Protein AF-0000000073735423 (afdb_homodimer)

Secondary structure (DSSP, 8-state):
---------EEEEEGGGGB-TTT-SBPSSEEE-TTS-EEEHHHHHHHHHHTGGGT-EE-TTT--EESSPPPPEE-HHHHHHHHHHHHHHTT-S-THHHHHHHTT-/---------EEEEEGGGGB-TTT-SBPSSEEE-TTS-EEEHHHHHHHHHHTGGGT-EE-TTT--EESSPPPPEE-HHHHHHHHHHHHHHTT-S-THHHHTTSTT-

Solvent-accessible surface area (backbone atoms only — not comparable to full-atom values): 12401 Å² total; per-residue (Å²): 129,82,73,72,74,75,68,80,54,59,36,67,41,56,54,72,78,50,34,13,83,82,81,64,41,72,49,48,69,31,22,28,48,85,86,13,52,60,31,22,45,66,57,54,51,51,56,37,60,76,34,45,91,72,61,51,33,56,43,91,83,81,58,55,73,33,79,67,80,74,80,74,29,50,32,51,61,60,42,52,51,50,54,49,41,56,58,40,64,67,54,60,63,55,64,60,68,63,56,61,65,64,65,74,112,127,82,73,71,74,75,67,80,54,61,38,69,40,56,53,70,78,51,34,14,82,83,81,63,41,73,50,49,70,30,22,28,48,86,87,14,53,62,31,22,44,65,57,53,51,52,56,36,61,75,35,44,92,72,62,51,33,57,43,92,82,82,59,54,74,33,79,67,81,73,80,71,30,49,32,50,61,61,42,53,50,50,53,49,42,56,58,42,65,67,54,64,64,56,66,61,69,62,57,61,66,64,64,75,110

Radius of gyration: 21.5 Å; Cα contacts (8 Å, |Δi|>4): 280; chains: 2; bounding box: 47×70×53 Å

Organism: Sparus aurata (NCBI:txid8175)

Foldseek 3Di:
DPPPPPPPPDDDDDQQVQAFPQPSHHADQWWADPVGDIHHPVRQVVVCVVVVVVCWRADPPPGDTDPHDDDIDGPVVSVVVSVVVVVVVVVPPPPVVVVVVPPPD/DPPPPPPPPDDDDDQQVQAFPQPSHHADQWWADPVGDIHHPVRQVVVCVVVVVVCWRADPPPGDTDPRDDDIDGPVVSVVVSVVVVVVVVVPPPPVVVVVVPPPD

pLDDT: mean 81.19, std 22.37, range [31.91, 98.88]

InterPro domains:
  IPR001841 Zinc finger, RING-type [PS50089] (20-63)
  IPR001841 Zinc finger, RING-type [SM00184] (20-62)
  IPR013083 Zinc finger, RING/FYVE/PHD-type [G3DSA:3.30.40.10] (2-89)
  IPR017907 Zinc finger, RING-type, conserved site [PS00518] (35-44)
  IPR051051 E3 ubiquitin-protein ligase TRIM/RNF [PTHR25465] (15-95)

Structure (mmCIF, N/CA/C/O backbone):
data_AF-0000000073735423-model_v1
#
loop_
_entity.id
_entity.type
_entity.pdbx_description
1 polymer 'RING-type domain-containing protein'
#
loop_
_atom_site.group_PDB
_atom_site.id
_atom_site.type_symbol
_atom_site.label_atom_id
_atom_site.label_alt_id
_atom_site.label_comp_id
_atom_site.label_asym_id
_atom_site.label_entity_id
_atom_site.label_seq_id
_atom_site.pdbx_PDB_ins_code
_atom_site.Cartn_x
_atom_site.Cartn_y
_atom_site.Cartn_z
_atom_site.occupancy
_atom_site.B_iso_or_equiv
_atom_site.auth_seq_id
_atom_site.auth_comp_id
_atom_site.auth_asym_id
_atom_site.auth_atom_id
_atom_site.pdbx_PDB_model_num
ATOM 1 N N . MET A 1 1 ? 26.422 31.078 -1.917 1 32.06 1 MET A N 1
ATOM 2 C CA . MET A 1 1 ? 26.094 29.672 -1.672 1 32.06 1 MET A CA 1
ATOM 3 C C . MET A 1 1 ? 24.594 29.469 -1.559 1 32.06 1 MET A C 1
ATOM 5 O O . MET A 1 1 ? 23.938 30.062 -0.692 1 32.06 1 MET A O 1
ATOM 9 N N . ASP A 1 2 ? 23.844 29.5 -2.66 1 36.78 2 ASP A N 1
ATOM 10 C CA . ASP A 1 2 ? 22.391 29.438 -2.773 1 36.78 2 ASP A CA 1
ATOM 11 C C . ASP A 1 2 ? 21.797 28.359 -1.858 1 36.78 2 ASP A C 1
ATOM 13 O O . ASP A 1 2 ? 22.344 27.266 -1.77 1 36.78 2 ASP A O 1
ATOM 17 N N . GLY A 1 3 ? 21.516 28.672 -0.635 1 34.81 3 GLY A N 1
ATOM 18 C CA . GLY A 1 3 ? 20.781 27.781 0.244 1 34.81 3 GLY A CA 1
ATOM 19 C C . GLY A 1 3 ? 19.766 26.922 -0.487 1 34.81 3 GLY A C 1
ATOM 20 O O . GLY A 1 3 ? 18.844 27.453 -1.108 1 34.81 3 GLY A O 1
ATOM 21 N N . GLY A 1 4 ? 20.125 25.875 -1.174 1 38.16 4 GLY A N 1
ATOM 22 C CA . GLY A 1 4 ? 19.188 24.906 -1.735 1 38.16 4 GLY A CA 1
ATOM 23 C C . GLY A 1 4 ? 17.875 24.844 -0.977 1 38.16 4 GLY A C 1
ATOM 24 O O . GLY A 1 4 ? 17.859 24.891 0.255 1 38.16 4 GLY A O 1
ATOM 25 N N . GLU A 1 5 ? 16.906 25.594 -1.325 1 39.53 5 GLU A N 1
ATOM 26 C CA . GLU A 1 5 ? 15.523 25.469 -0.872 1 39.53 5 GLU A CA 1
ATOM 27 C C . GLU A 1 5 ? 15.211 24.047 -0.433 1 39.53 5 GLU A C 1
ATOM 29 O O . GLU A 1 5 ? 15.281 23.109 -1.238 1 39.53 5 GLU A O 1
ATOM 34 N N . MET A 1 6 ? 15.758 23.578 0.66 1 40.75 6 MET A N 1
ATOM 35 C CA . MET A 1 6 ? 15.383 22.312 1.276 1 40.75 6 MET A CA 1
ATOM 36 C C . MET A 1 6 ? 13.906 22.016 1.06 1 40.75 6 MET A C 1
ATOM 38 O O . MET A 1 6 ? 13.047 22.719 1.579 1 40.75 6 MET A O 1
ATOM 42 N N . GLU A 1 7 ? 13.422 21.703 -0.184 1 50.06 7 GLU A N 1
ATOM 43 C CA . GLU A 1 7 ? 12.102 21.219 -0.574 1 50.06 7 GLU A CA 1
ATOM 44 C C . GLU A 1 7 ? 11.375 20.578 0.611 1 50.06 7 GLU A C 1
ATOM 46 O O . GLU A 1 7 ? 11.992 19.875 1.415 1 50.06 7 GLU A O 1
ATOM 51 N N . GLN A 1 8 ? 10.359 21.172 1.011 1 53.62 8 GLN A N 1
ATOM 52 C CA . GLN A 1 8 ? 9.508 20.812 2.143 1 53.62 8 GLN A CA 1
ATOM 53 C C . GLN A 1 8 ? 9.273 19.312 2.203 1 53.62 8 GLN A C 1
ATOM 55 O O . GLN A 1 8 ? 8.758 18.719 1.251 1 53.62 8 GLN A O 1
ATOM 60 N N . LYS A 1 9 ? 10.125 18.516 2.971 1 67.62 9 LYS A N 1
ATOM 61 C CA . LYS A 1 9 ? 10.305 17.094 3.258 1 67.62 9 LYS A CA 1
ATOM 62 C C . LYS A 1 9 ? 9.016 16.469 3.791 1 67.62 9 LYS A C 1
ATOM 64 O O . LYS A 1 9 ? 8.758 15.289 3.568 1 67.62 9 LYS A O 1
ATOM 69 N N . ALA A 1 10 ? 8.148 17.312 4.309 1 64.94 10 ALA A N 1
ATOM 70 C CA . ALA A 1 10 ? 6.996 16.672 4.934 1 64.94 10 ALA A CA 1
ATOM 71 C C . ALA A 1 10 ? 5.727 16.906 4.125 1 64.94 10 ALA A C 1
ATOM 73 O O . ALA A 1 10 ? 5.566 17.969 3.5 1 64.94 10 ALA A O 1
ATOM 74 N N . VAL A 1 11 ? 4.961 15.945 3.846 1 72.12 11 VAL A N 1
ATOM 75 C CA . VAL A 1 11 ? 3.682 15.984 3.145 1 72.12 11 VAL A CA 1
ATOM 76 C C . VAL A 1 11 ? 2.535 15.922 4.152 1 72.12 11 VAL A C 1
ATOM 78 O O . VAL A 1 11 ? 2.656 15.281 5.199 1 72.12 11 VAL A O 1
ATOM 81 N N . GLN A 1 12 ? 1.502 16.766 3.826 1 76.81 12 GLN A N 1
ATOM 82 C CA . GLN A 1 12 ? 0.292 16.734 4.641 1 76.81 12 GLN A CA 1
ATOM 83 C C . GLN A 1 12 ? -0.792 15.883 3.99 1 76.81 12 GLN A C 1
ATOM 85 O O . GLN A 1 12 ? -1.263 16.203 2.895 1 76.81 12 GLN A O 1
ATOM 90 N N . LEU A 1 13 ? -1.114 14.852 4.562 1 83 13 LEU A N 1
ATOM 91 C CA . LEU A 1 13 ? -2.176 13.969 4.102 1 83 13 LEU A CA 1
ATOM 92 C C . LEU A 1 13 ? -3.266 13.828 5.156 1 83 13 LEU A C 1
ATOM 94 O O . LEU A 1 13 ? -3.031 14.094 6.336 1 83 13 LEU A O 1
ATOM 98 N N . ASP A 1 14 ? -4.41 13.484 4.668 1 85.31 14 ASP A N 1
ATOM 99 C CA . ASP A 1 14 ? -5.523 13.234 5.578 1 85.31 14 ASP A CA 1
ATOM 100 C C . ASP A 1 14 ? -5.367 11.891 6.281 1 85.31 14 ASP A C 1
ATOM 102 O O . ASP A 1 14 ? -5.188 10.859 5.629 1 85.31 14 ASP A O 1
ATOM 106 N N . ARG A 1 15 ? -5.547 11.82 7.473 1 87.44 15 ARG A N 1
ATOM 107 C CA . ARG A 1 15 ? -5.438 10.609 8.273 1 87.44 15 ARG A CA 1
ATOM 108 C C . ARG A 1 15 ? -6.43 9.555 7.809 1 87.44 15 ARG A C 1
ATOM 110 O O . ARG A 1 15 ? -6.133 8.352 7.844 1 87.44 15 ARG A O 1
ATOM 117 N N . GLU A 1 16 ? -7.57 9.977 7.379 1 91.56 16 GLU A N 1
ATOM 118 C CA . GLU A 1 16 ? -8.648 9.078 6.988 1 91.56 16 GLU A CA 1
ATOM 119 C C . GLU A 1 16 ? -8.258 8.258 5.762 1 91.56 16 GLU A C 1
ATOM 121 O O . GLU A 1 16 ? -8.844 7.203 5.5 1 91.56 16 GLU A O 1
ATOM 126 N N . THR A 1 17 ? -7.348 8.727 5.031 1 92.94 17 THR A N 1
ATOM 127 C CA . THR A 1 17 ? -6.93 8.016 3.828 1 92.94 17 THR A CA 1
ATOM 128 C C . THR A 1 17 ? -6.184 6.738 4.188 1 92.94 17 THR A C 1
ATOM 130 O O . THR A 1 17 ? -6.039 5.84 3.355 1 92.94 17 THR A O 1
ATOM 133 N N . PHE A 1 18 ? -5.785 6.613 5.5 1 95.06 18 PHE A N 1
ATOM 134 C CA . PHE A 1 18 ? -5.059 5.449 5.996 1 95.06 18 PHE A CA 1
ATOM 135 C C . PHE A 1 18 ? -5.988 4.52 6.766 1 95.06 18 PHE A C 1
ATOM 137 O O . PHE A 1 18 ? -5.531 3.584 7.426 1 95.06 18 PHE A O 1
ATOM 144 N N . SER A 1 19 ? -7.266 4.77 6.641 1 97.12 19 SER A N 1
ATOM 145 C CA . SER A 1 19 ? -8.219 3.998 7.438 1 97.12 19 SER A CA 1
ATOM 146 C C . SER A 1 19 ? -8.609 2.705 6.73 1 97.12 19 SER A C 1
ATOM 148 O O . SER A 1 19 ? -8.75 2.68 5.508 1 97.12 19 SER A O 1
ATOM 150 N N . CYS A 1 20 ? -8.781 1.637 7.449 1 98.62 20 CYS A N 1
ATOM 151 C CA . CYS A 1 20 ? -9.367 0.389 6.965 1 98.62 20 CYS A CA 1
ATOM 152 C C . CYS A 1 20 ? -10.82 0.584 6.559 1 98.62 20 CYS A C 1
ATOM 154 O O . CYS A 1 20 ? -11.633 1.049 7.359 1 98.62 20 CYS A O 1
ATOM 156 N N . PRO A 1 21 ? -11.195 0.144 5.379 1 98.56 21 PRO A N 1
ATOM 157 C CA . PRO A 1 21 ? -12.578 0.324 4.926 1 98.56 21 PRO A CA 1
ATOM 158 C C . PRO A 1 21 ? -13.57 -0.53 5.711 1 98.56 21 PRO A C 1
ATOM 160 O O . PRO A 1 21 ? -14.781 -0.307 5.629 1 98.56 21 PRO A O 1
ATOM 163 N N . ILE A 1 22 ? -13.125 -1.472 6.391 1 98.38 22 ILE A N 1
ATOM 164 C CA . ILE A 1 22 ? -14.016 -2.361 7.121 1 98.38 22 ILE A CA 1
ATOM 165 C C . ILE A 1 22 ? -14.266 -1.81 8.523 1 98.38 22 ILE A C 1
ATOM 167 O O . ILE A 1 22 ? -15.414 -1.62 8.93 1 98.38 22 ILE A O 1
ATOM 171 N N . CYS A 1 23 ? -13.281 -1.476 9.297 1 98.56 23 CYS A N 1
ATOM 172 C CA . CYS A 1 23 ? -13.445 -1.074 10.688 1 98.56 23 CYS A CA 1
ATOM 173 C C . CYS A 1 23 ? -13.367 0.441 10.828 1 98.56 23 CYS A C 1
ATOM 175 O O . CYS A 1 23 ? -13.711 0.989 11.875 1 98.56 23 CYS A O 1
ATOM 177 N N . LEU A 1 24 ? -12.812 1.136 9.922 1 97.44 24 LEU A N 1
ATOM 178 C CA . LEU A 1 24 ? -12.711 2.588 9.812 1 97.44 24 LEU A CA 1
ATOM 179 C C . LEU A 1 24 ? -11.648 3.131 10.766 1 97.44 24 LEU A C 1
ATOM 181 O O . LEU A 1 24 ? -11.516 4.348 10.93 1 97.44 24 LEU A O 1
ATOM 185 N N . ASP A 1 25 ? -10.844 2.316 11.352 1 97.06 25 ASP A N 1
ATOM 186 C CA . ASP A 1 25 ? -9.672 2.717 12.125 1 97.06 25 ASP A CA 1
ATOM 187 C C . ASP A 1 25 ? -8.422 2.768 11.258 1 97.06 25 ASP A C 1
ATOM 189 O O . ASP A 1 25 ? -8.453 2.361 10.094 1 97.06 25 ASP A O 1
ATOM 193 N N . LEU A 1 26 ? -7.332 3.314 11.906 1 96.19 26 LEU A N 1
ATOM 194 C CA . LEU A 1 26 ? -6.043 3.254 11.234 1 96.19 26 LEU A CA 1
ATOM 195 C C . LEU A 1 26 ? -5.656 1.811 10.93 1 96.19 26 LEU A C 1
ATOM 197 O O . LEU A 1 26 ? -5.805 0.93 11.773 1 96.19 26 LEU A O 1
ATOM 201 N N . LEU A 1 27 ? -5.156 1.635 9.742 1 98.38 27 LEU A N 1
ATOM 202 C CA . LEU A 1 27 ? -4.797 0.291 9.297 1 98.38 27 LEU A CA 1
ATOM 203 C C . LEU A 1 27 ? -3.906 -0.398 10.328 1 98.38 27 LEU A C 1
ATOM 205 O O . LEU A 1 27 ? -2.982 0.216 10.859 1 98.38 27 LEU A O 1
ATOM 209 N N . LYS A 1 28 ? -4.23 -1.652 10.602 1 98.56 28 LYS A N 1
ATOM 210 C CA . LYS A 1 28 ? -3.406 -2.523 11.438 1 98.56 28 LYS A CA 1
ATOM 211 C C . LYS A 1 28 ? -2.973 -3.768 10.664 1 98.56 28 LYS A C 1
ATOM 213 O O . LYS A 1 28 ? -3.812 -4.535 10.188 1 98.56 28 LYS A O 1
ATOM 218 N N . ASP A 1 29 ? -1.649 -3.936 10.555 1 98.62 29 ASP A N 1
ATOM 219 C CA . ASP A 1 29 ? -1.106 -5.031 9.758 1 98.62 29 ASP A CA 1
ATOM 220 C C . ASP A 1 29 ? -1.733 -5.062 8.367 1 98.62 29 ASP A C 1
ATOM 222 O O . ASP A 1 29 ? -2.365 -6.051 7.988 1 98.62 29 ASP A O 1
ATOM 226 N N . PRO A 1 30 ? -1.49 -4.02 7.594 1 98.81 30 PRO A N 1
ATOM 227 C CA . PRO A 1 30 ? -2.211 -3.885 6.328 1 98.81 30 PRO A CA 1
ATOM 228 C C . PRO A 1 30 ? -1.869 -4.992 5.332 1 98.81 30 PRO A C 1
ATOM 230 O O . PRO A 1 30 ? -0.698 -5.344 5.176 1 98.81 30 PRO A O 1
ATOM 233 N N . VAL A 1 31 ? -2.906 -5.578 4.668 1 98.81 31 VAL A N 1
ATOM 234 C CA . VAL A 1 31 ? -2.789 -6.582 3.615 1 98.81 31 VAL A CA 1
ATOM 235 C C . VAL A 1 31 ? -3.645 -6.176 2.418 1 98.81 31 VAL A C 1
ATOM 237 O O . VAL A 1 31 ? -4.523 -5.316 2.537 1 98.81 31 VAL A O 1
ATOM 240 N N . ALA A 1 32 ? -3.277 -6.781 1.292 1 98.12 32 ALA A N 1
ATOM 241 C CA . ALA A 1 32 ? -4.027 -6.473 0.076 1 98.12 32 ALA A CA 1
ATOM 242 C C . ALA A 1 32 ? -4.66 -7.73 -0.512 1 98.12 32 ALA A C 1
ATOM 244 O O . ALA A 1 32 ? -4.078 -8.812 -0.447 1 98.12 32 ALA A O 1
ATOM 245 N N . THR A 1 33 ? -5.859 -7.566 -1.021 1 97.19 33 THR A N 1
ATOM 246 C CA . THR A 1 33 ? -6.504 -8.594 -1.829 1 97.19 33 THR A CA 1
ATOM 247 C C . THR A 1 33 ? -6.004 -8.539 -3.27 1 97.19 33 THR A C 1
ATOM 249 O O . THR A 1 33 ? -5.355 -7.574 -3.672 1 97.19 33 THR A O 1
ATOM 252 N N . PRO A 1 34 ? -6.312 -9.562 -4.094 1 95.69 34 PRO A N 1
ATOM 253 C CA . PRO A 1 34 ? -5.777 -9.609 -5.457 1 95.69 34 PRO A CA 1
ATOM 254 C C . PRO A 1 34 ? -6.309 -8.477 -6.336 1 95.69 34 PRO A C 1
ATOM 256 O O . PRO A 1 34 ? -5.738 -8.195 -7.395 1 95.69 34 PRO A O 1
ATOM 259 N N . CYS A 1 35 ? -7.371 -7.871 -5.93 1 97.06 35 CYS A N 1
ATOM 260 C CA . CYS A 1 35 ? -7.895 -6.754 -6.707 1 97.06 35 CYS A CA 1
ATOM 261 C C . CYS A 1 35 ? -7.133 -5.473 -6.395 1 97.06 35 CYS A C 1
ATOM 263 O O . CYS A 1 35 ? -7.355 -4.441 -7.035 1 97.06 35 CYS A O 1
ATOM 265 N N . GLY A 1 36 ? -6.281 -5.5 -5.367 1 97.69 36 GLY A N 1
ATOM 266 C CA . GLY A 1 36 ? -5.434 -4.348 -5.098 1 97.69 36 GLY A CA 1
ATOM 267 C C . GLY A 1 36 ? -5.895 -3.533 -3.904 1 97.69 36 GLY A C 1
ATOM 268 O O . GLY A 1 36 ? -5.195 -2.615 -3.467 1 97.69 36 GLY A O 1
ATOM 269 N N . HIS A 1 37 ? -7.027 -3.84 -3.291 1 98.38 37 HIS A N 1
ATOM 270 C CA . HIS A 1 37 ? -7.523 -3.096 -2.141 1 98.38 37 HIS A CA 1
ATOM 271 C C . HIS A 1 37 ? -6.902 -3.602 -0.844 1 98.38 37 HIS A C 1
ATOM 273 O O . HIS A 1 37 ? -6.617 -4.793 -0.712 1 98.38 37 HIS A O 1
ATOM 279 N N . SER A 1 38 ? -6.684 -2.678 0.137 1 98.62 38 SER A N 1
ATOM 280 C CA . SER A 1 38 ? -6.004 -3.018 1.382 1 98.62 38 SER A CA 1
ATOM 281 C C . SER A 1 38 ? -6.945 -2.9 2.576 1 98.62 38 SER A C 1
ATOM 283 O O . SER A 1 38 ? -7.84 -2.053 2.588 1 98.62 38 SER A O 1
ATOM 285 N N . TYR A 1 39 ? -6.719 -3.734 3.547 1 98.81 39 TYR A N 1
ATOM 286 C CA . TYR A 1 39 ? -7.465 -3.836 4.797 1 98.81 39 TYR A CA 1
ATOM 287 C C . TYR A 1 39 ? -6.551 -4.238 5.949 1 98.81 39 TYR A C 1
ATOM 289 O O . TYR A 1 39 ? -5.414 -4.664 5.727 1 98.81 39 TYR A O 1
ATOM 297 N N . CYS A 1 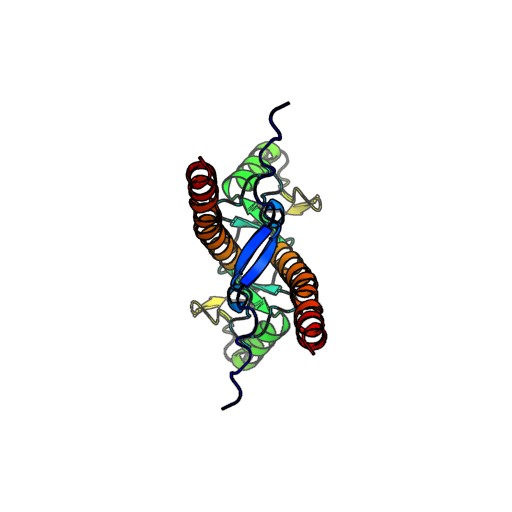40 ? -7.102 -4.051 7.195 1 98.88 40 CYS A N 1
ATOM 298 C CA . CYS A 1 40 ? -6.465 -4.797 8.273 1 98.88 40 CYS A CA 1
ATOM 299 C C . CYS A 1 40 ? -6.48 -6.293 7.988 1 98.88 40 CYS A C 1
ATOM 301 O O . CYS A 1 40 ? -7.48 -6.828 7.504 1 98.88 40 CYS A O 1
ATOM 303 N N . LYS A 1 41 ? -5.449 -6.914 8.406 1 98.88 41 LYS A N 1
ATOM 304 C CA . LYS A 1 41 ? -5.371 -8.359 8.211 1 98.88 41 LYS A CA 1
ATOM 305 C C . LYS A 1 41 ? -6.551 -9.07 8.875 1 98.88 41 LYS A C 1
ATOM 307 O O . LYS A 1 41 ? -7.238 -9.867 8.234 1 98.88 41 LYS A O 1
ATOM 312 N N . ASN A 1 42 ? -6.82 -8.75 10.047 1 98.69 42 ASN A N 1
ATOM 313 C CA . ASN A 1 42 ? -7.863 -9.461 10.773 1 98.69 42 ASN A CA 1
ATOM 314 C C . ASN A 1 42 ? -9.258 -9.078 10.273 1 98.69 42 ASN A C 1
ATOM 316 O O . ASN A 1 42 ? -10.164 -9.914 10.273 1 98.69 42 ASN A O 1
ATOM 320 N N . CYS A 1 43 ? -9.453 -7.859 9.875 1 98.62 43 CYS A N 1
ATOM 321 C CA . CYS A 1 43 ? -10.75 -7.43 9.367 1 98.62 43 CYS A CA 1
ATOM 322 C C . CYS A 1 43 ? -11.141 -8.219 8.117 1 98.62 43 CYS A C 1
ATOM 324 O O . CYS A 1 43 ? -12.266 -8.711 8.023 1 98.62 43 CYS A O 1
ATOM 326 N N . ILE A 1 44 ? -10.219 -8.391 7.172 1 98.44 44 ILE A N 1
ATOM 327 C CA . ILE A 1 44 ? -10.555 -9.078 5.926 1 98.44 44 ILE A CA 1
ATOM 328 C C . ILE A 1 44 ? -10.695 -10.57 6.18 1 98.44 44 ILE A C 1
ATOM 330 O O . ILE A 1 44 ? -11.562 -11.227 5.598 1 98.44 44 ILE A O 1
ATOM 334 N N . LYS A 1 45 ? -9.891 -11.086 7.016 1 97.94 45 LYS A N 1
ATOM 335 C CA . LYS A 1 45 ? -10.039 -12.492 7.379 1 97.94 45 LYS A CA 1
ATOM 336 C C . LYS A 1 45 ? -11.406 -12.758 7.996 1 97.94 45 LYS A C 1
ATOM 338 O O . LYS A 1 45 ? -12.102 -13.703 7.598 1 97.94 45 LYS A O 1
ATOM 343 N N . ASP A 1 46 ? -11.805 -11.953 8.945 1 97 46 ASP A N 1
ATOM 344 C CA . ASP A 1 46 ? -13.094 -12.094 9.602 1 97 46 ASP A CA 1
ATOM 345 C C . ASP A 1 46 ? -14.242 -11.945 8.609 1 97 46 ASP A C 1
ATOM 347 O O . ASP A 1 46 ? -15.219 -12.695 8.656 1 97 46 ASP A O 1
ATOM 351 N N . HIS A 1 47 ? -14.078 -10.938 7.762 1 96.5 47 HIS A N 1
ATOM 352 C CA . HIS A 1 47 ? -15.094 -10.703 6.742 1 96.5 47 HIS A CA 1
ATOM 353 C C . HIS A 1 47 ? -15.305 -11.945 5.879 1 96.5 47 HIS A C 1
ATOM 355 O O . HIS A 1 47 ? -16.438 -12.367 5.656 1 96.5 47 HIS A O 1
ATOM 361 N N . TRP A 1 48 ? -14.258 -12.578 5.465 1 96.62 48 TRP A N 1
ATOM 362 C CA . TRP A 1 48 ? -14.32 -13.758 4.609 1 96.62 48 TRP A CA 1
ATOM 363 C C . TRP A 1 48 ? -14.789 -14.977 5.398 1 96.62 48 TRP A C 1
ATOM 365 O O . TRP A 1 48 ? -15.461 -15.852 4.855 1 96.62 48 TRP A O 1
ATOM 375 N N . ASP A 1 49 ? -14.438 -15.078 6.621 1 95.12 49 ASP A N 1
ATOM 376 C CA . ASP A 1 49 ? -14.844 -16.203 7.461 1 95.12 49 ASP A CA 1
ATOM 377 C C . ASP A 1 49 ? -16.359 -16.219 7.664 1 95.12 49 ASP A C 1
ATOM 379 O O . ASP A 1 49 ? -16.969 -17.281 7.781 1 95.12 49 ASP A O 1
ATOM 383 N N . THR A 1 50 ? -16.922 -15.047 7.684 1 90.12 50 THR A N 1
ATOM 384 C CA . THR A 1 50 ? -18.375 -14.938 7.855 1 90.12 50 THR A CA 1
ATOM 385 C C . THR A 1 50 ? -19.109 -15.422 6.605 1 90.12 50 THR A C 1
ATOM 387 O O . THR A 1 50 ? -20.25 -15.875 6.684 1 90.12 50 THR A O 1
ATOM 390 N N . GLU A 1 51 ? -18.438 -15.445 5.418 1 81.12 51 GLU A N 1
ATOM 391 C CA . GLU A 1 51 ? -19.031 -15.844 4.148 1 81.12 51 GLU A CA 1
ATOM 392 C C . GLU A 1 51 ? -18.516 -17.203 3.691 1 81.12 51 GLU A C 1
ATOM 394 O O . GLU A 1 51 ? -18.703 -17.594 2.539 1 81.12 51 GLU A O 1
ATOM 399 N N . GLU A 1 52 ? -17.891 -17.922 4.426 1 79.06 52 GLU A N 1
ATOM 400 C CA . GLU A 1 52 ? -17.141 -19.109 4.078 1 79.06 52 GLU A CA 1
ATOM 401 C C . GLU A 1 52 ? -18.062 -20.203 3.529 1 79.06 52 GLU A C 1
ATOM 403 O O . GLU A 1 52 ? -17.703 -20.938 2.605 1 79.06 52 GLU A O 1
ATOM 408 N N . GLU A 1 53 ? -19.203 -20.297 4 1 78.25 53 GLU A N 1
ATOM 409 C CA . GLU A 1 53 ? -20.125 -21.344 3.562 1 78.25 53 GLU A CA 1
ATOM 410 C C . GLU A 1 53 ? -20.438 -21.219 2.072 1 78.25 53 GLU A C 1
ATOM 412 O O . GLU A 1 53 ? -20.672 -22.219 1.398 1 78.25 53 GLU A O 1
ATOM 417 N N . LYS A 1 54 ? -20.312 -20.047 1.606 1 77.19 54 LYS A N 1
ATOM 418 C CA . LYS A 1 54 ? -20.625 -19.797 0.201 1 77.19 54 LYS A CA 1
ATOM 419 C C . LYS A 1 54 ? -19.406 -20.094 -0.684 1 77.19 54 LYS A C 1
ATOM 421 O O . LYS A 1 54 ? -19.547 -20.203 -1.903 1 77.19 54 LYS A O 1
ATOM 426 N N . GLY A 1 55 ? -18.359 -20.25 0.02 1 80.31 55 GLY A N 1
ATOM 427 C CA . GLY A 1 55 ? -17.141 -20.484 -0.732 1 80.31 55 GLY A CA 1
ATOM 428 C C . GLY A 1 55 ? -16.688 -19.266 -1.533 1 80.31 55 GLY A C 1
ATOM 429 O O . GLY A 1 55 ? -15.812 -19.375 -2.395 1 80.31 55 GLY A O 1
ATOM 430 N N . ILE A 1 56 ? -17.406 -18.266 -1.379 1 84.62 56 ILE A N 1
ATOM 431 C CA . ILE A 1 56 ? -17.094 -17.078 -2.148 1 84.62 56 ILE A CA 1
ATOM 432 C C . ILE A 1 56 ? -16.422 -16.047 -1.245 1 84.62 56 ILE A C 1
ATOM 434 O O . ILE A 1 56 ? -16.875 -15.797 -0.126 1 84.62 56 ILE A O 1
ATOM 438 N N . HIS A 1 57 ? -15.219 -15.609 -1.587 1 94.62 57 HIS A N 1
ATOM 439 C CA . HIS A 1 57 ? -14.477 -14.531 -0.954 1 94.62 57 HIS A CA 1
ATOM 440 C C . HIS A 1 57 ? -14.414 -13.305 -1.854 1 94.62 57 HIS A C 1
ATOM 442 O O . HIS A 1 57 ? -13.781 -13.336 -2.916 1 94.62 57 HIS A O 1
ATOM 448 N N . SER A 1 58 ? -15.102 -12.203 -1.381 1 95.5 58 SER A N 1
ATOM 449 C CA . SER A 1 58 ? -15.164 -11.023 -2.238 1 95.5 58 SER A CA 1
ATOM 450 C C . SER A 1 58 ? -14.523 -9.82 -1.564 1 95.5 58 SER A C 1
ATOM 452 O O . SER A 1 58 ? -14.438 -9.758 -0.336 1 95.5 58 SER A O 1
ATOM 454 N N . CYS A 1 59 ? -14.016 -9.008 -2.355 1 97.62 59 CYS A N 1
ATOM 455 C CA . CYS A 1 59 ? -13.469 -7.758 -1.836 1 97.62 59 CYS A CA 1
ATOM 456 C C . CYS A 1 59 ? -14.578 -6.855 -1.306 1 97.62 59 CYS A C 1
ATOM 458 O O . CYS A 1 59 ? -15.531 -6.555 -2.021 1 97.62 59 CYS A O 1
ATOM 460 N N . PRO A 1 60 ? -14.469 -6.266 -0.147 1 97.75 60 PRO A N 1
ATOM 461 C CA . PRO A 1 60 ? -15.492 -5.398 0.445 1 97.75 60 PRO A CA 1
ATOM 462 C C . PRO A 1 60 ? -15.688 -4.102 -0.335 1 97.75 60 PRO A C 1
ATOM 464 O O . PRO A 1 60 ? -16.766 -3.506 -0.281 1 97.75 60 PRO A O 1
ATOM 467 N N . GLN A 1 61 ? -14.727 -3.758 -1.091 1 97.88 61 GLN A N 1
ATOM 468 C CA . GLN A 1 61 ? -14.805 -2.451 -1.737 1 97.88 61 GLN A CA 1
ATOM 469 C C . GLN A 1 61 ? -15.297 -2.58 -3.178 1 97.88 61 GLN A C 1
ATOM 471 O O . GLN A 1 61 ? -16.219 -1.87 -3.59 1 97.88 61 GLN A O 1
ATOM 476 N N . CYS A 1 62 ? -14.82 -3.449 -3.982 1 97.88 62 CYS A N 1
ATOM 477 C CA . CYS A 1 62 ? -15.156 -3.5 -5.402 1 97.88 62 CYS A CA 1
ATOM 478 C C . CYS A 1 62 ? -16.016 -4.715 -5.715 1 97.88 62 CYS A C 1
ATOM 480 O O . CYS A 1 62 ? -16.516 -4.855 -6.832 1 97.88 62 CYS A O 1
ATOM 482 N N . ARG A 1 63 ? -16.094 -5.719 -4.867 1 96.38 63 ARG A N 1
ATOM 483 C CA . ARG A 1 63 ? -16.969 -6.883 -4.895 1 96.38 63 ARG A CA 1
ATOM 484 C C . ARG A 1 63 ? -16.438 -7.957 -5.828 1 96.38 63 ARG A C 1
ATOM 486 O O . ARG A 1 63 ? -17.141 -8.906 -6.172 1 96.38 63 ARG A O 1
ATOM 493 N N . LYS A 1 64 ? -15.25 -7.781 -6.285 1 96.38 64 LYS A N 1
ATOM 494 C CA . LYS A 1 64 ? -14.641 -8.867 -7.043 1 96.38 64 LYS A CA 1
ATOM 495 C C . LYS A 1 64 ? -14.539 -10.141 -6.207 1 96.38 64 LYS A C 1
ATOM 497 O O . LYS A 1 64 ? -14.148 -10.094 -5.039 1 96.38 64 LYS A O 1
ATOM 502 N N . SER A 1 65 ? -14.883 -11.289 -6.82 1 94.69 65 SER A N 1
ATOM 503 C CA . SER A 1 65 ? -14.836 -12.578 -6.133 1 94.69 65 SER A CA 1
ATOM 504 C C . SER A 1 65 ? -13.523 -13.297 -6.41 1 94.69 65 SER A C 1
ATOM 506 O O . SER A 1 65 ? -12.953 -13.172 -7.496 1 94.69 65 SER A O 1
ATOM 508 N N . PHE A 1 66 ? -13.117 -14.023 -5.344 1 94.38 66 PHE A N 1
ATOM 509 C CA . PHE A 1 66 ? -11.898 -14.812 -5.438 1 94.38 66 PHE A CA 1
ATOM 510 C C . PHE A 1 66 ? -12.172 -16.266 -5.09 1 94.38 66 PHE A C 1
ATOM 512 O O . PHE A 1 66 ? -12.695 -16.578 -4.016 1 94.38 66 PHE A O 1
ATOM 519 N N . THR A 1 67 ? -11.906 -17.141 -6.051 1 91.88 67 THR A N 1
ATOM 520 C CA . THR A 1 67 ? -11.992 -18.578 -5.836 1 91.88 67 THR A CA 1
ATOM 521 C C . THR A 1 67 ? -10.742 -19.281 -6.359 1 91.88 67 THR A C 1
ATOM 523 O O . THR A 1 67 ? -10.352 -19.094 -7.512 1 91.88 67 THR A O 1
ATOM 526 N N . PRO A 1 68 ? -9.977 -20.047 -5.582 1 92.56 68 PRO A N 1
ATOM 527 C CA . PRO A 1 68 ? -10.172 -20.281 -4.148 1 92.56 68 PRO A CA 1
ATOM 528 C C . PRO A 1 68 ? -9.812 -19.062 -3.297 1 92.56 68 PRO A C 1
ATOM 530 O O . PRO A 1 68 ? -9.469 -18 -3.836 1 92.56 68 PRO A O 1
ATOM 533 N N . ARG A 1 69 ? -9.953 -19.156 -1.983 1 94.62 69 ARG A N 1
ATOM 534 C CA . ARG A 1 69 ? -9.539 -18.109 -1.069 1 94.62 69 ARG A CA 1
ATOM 535 C C . ARG A 1 69 ? -8.094 -17.688 -1.326 1 94.62 69 ARG A C 1
ATOM 537 O O . ARG A 1 69 ? -7.184 -18.531 -1.247 1 94.62 69 ARG A O 1
ATOM 544 N N . PRO A 1 70 ? -7.957 -16.438 -1.572 1 94.38 70 PRO A N 1
ATOM 545 C CA . PRO A 1 70 ? -6.586 -16.047 -1.908 1 94.38 70 PRO A CA 1
ATOM 546 C C . PRO A 1 70 ? -5.707 -15.859 -0.674 1 94.38 70 PRO A C 1
ATOM 548 O O . PRO A 1 70 ? -6.219 -15.672 0.431 1 94.38 70 PRO A O 1
ATOM 551 N N . GLU A 1 71 ? -4.379 -15.945 -1.021 1 93.12 71 GLU A N 1
ATOM 552 C CA . GLU A 1 71 ? -3.414 -15.508 -0.016 1 93.12 71 GLU A CA 1
ATOM 553 C C . GLU A 1 71 ? -3.363 -13.984 0.076 1 93.12 71 GLU A C 1
ATOM 555 O O . GLU A 1 71 ? -3.412 -13.297 -0.944 1 93.12 71 GLU A O 1
ATOM 560 N N . LEU A 1 72 ? -3.35 -13.586 1.307 1 96.25 72 LEU A N 1
ATOM 561 C CA . LEU A 1 72 ? -3.219 -12.156 1.538 1 96.25 72 LEU A CA 1
ATOM 562 C C . LEU A 1 72 ? -1.75 -11.75 1.606 1 96.25 72 LEU A C 1
ATOM 564 O O . LEU A 1 72 ? -0.952 -12.398 2.281 1 96.25 72 LEU A O 1
ATOM 568 N N . LEU A 1 73 ? -1.454 -10.703 0.896 1 94.62 73 LEU A N 1
ATOM 569 C CA . LEU A 1 73 ? -0.077 -10.227 0.875 1 94.62 73 LEU A CA 1
ATOM 570 C C . LEU A 1 73 ? 0.084 -9 1.768 1 94.62 73 LEU A C 1
ATOM 572 O O . LEU A 1 73 ? -0.772 -8.109 1.77 1 94.62 73 LEU A O 1
ATOM 576 N N . LYS A 1 74 ? 1.152 -9.109 2.49 1 97.75 74 LYS A N 1
ATOM 577 C CA . LYS A 1 74 ? 1.481 -7.926 3.283 1 97.75 74 LYS A CA 1
ATOM 578 C C . LYS A 1 74 ? 1.689 -6.703 2.393 1 97.75 74 LYS A C 1
ATOM 580 O O . LYS A 1 74 ? 2.299 -6.805 1.325 1 97.75 74 LYS A O 1
ATOM 585 N N . ASN A 1 75 ? 1.132 -5.551 2.775 1 98.25 75 ASN A N 1
ATOM 586 C CA . ASN A 1 75 ? 1.442 -4.273 2.141 1 98.25 75 ASN A CA 1
ATOM 587 C C . ASN A 1 75 ? 2.52 -3.512 2.91 1 98.25 75 ASN A C 1
ATOM 589 O O . ASN A 1 75 ? 2.207 -2.695 3.777 1 98.25 75 ASN A O 1
ATOM 593 N N . THR A 1 76 ? 3.754 -3.738 2.641 1 98.31 76 THR A N 1
ATOM 594 C CA . THR A 1 76 ? 4.891 -3.33 3.455 1 98.31 76 THR A CA 1
ATOM 595 C C . THR A 1 76 ? 4.988 -1.809 3.523 1 98.31 76 THR A C 1
ATOM 597 O O . THR A 1 76 ? 5.262 -1.246 4.586 1 98.31 76 THR A O 1
ATOM 600 N N . MET A 1 77 ? 4.766 -1.155 2.447 1 98 77 MET A N 1
ATOM 601 C CA . MET A 1 77 ? 4.895 0.299 2.439 1 98 77 MET A CA 1
ATOM 602 C C . MET A 1 77 ? 3.791 0.948 3.268 1 98 77 MET A C 1
ATOM 604 O O . MET A 1 77 ? 4.047 1.886 4.023 1 98 77 MET A O 1
ATOM 608 N N . LEU A 1 78 ? 2.57 0.473 3.154 1 97.5 78 LEU A N 1
ATOM 609 C CA . LEU A 1 78 ? 1.481 1.001 3.969 1 97.5 78 LEU A CA 1
ATOM 610 C C . LEU A 1 78 ? 1.756 0.782 5.453 1 97.5 78 LEU A C 1
ATOM 612 O O . LEU A 1 78 ? 1.434 1.637 6.281 1 97.5 78 LEU A O 1
ATOM 616 N N . ALA A 1 79 ? 2.297 -0.396 5.77 1 97.94 79 ALA A N 1
ATOM 617 C CA . ALA A 1 79 ? 2.648 -0.675 7.16 1 97.94 79 ALA A CA 1
ATOM 618 C C . ALA A 1 79 ? 3.643 0.354 7.691 1 97.94 79 ALA A C 1
ATOM 620 O O . ALA A 1 79 ? 3.477 0.872 8.797 1 97.94 79 ALA A O 1
ATOM 621 N N . VAL A 1 80 ? 4.613 0.688 6.934 1 96.44 80 VAL A N 1
ATOM 622 C CA . VAL A 1 80 ? 5.637 1.657 7.316 1 96.44 80 VAL A CA 1
ATOM 623 C C . VAL A 1 80 ? 5 3.037 7.488 1 96.44 80 VAL A C 1
ATOM 625 O O . VAL A 1 80 ? 5.266 3.73 8.469 1 96.44 80 VAL A O 1
ATOM 628 N N . LEU A 1 81 ? 4.203 3.396 6.543 1 94.56 81 LEU A N 1
ATOM 629 C CA . LEU A 1 81 ? 3.555 4.703 6.559 1 94.56 81 LEU A CA 1
ATOM 630 C C . LEU A 1 81 ? 2.676 4.859 7.797 1 94.56 81 LEU A C 1
ATOM 632 O O . LEU A 1 81 ? 2.701 5.902 8.453 1 94.56 81 LEU A O 1
ATOM 636 N N . VAL A 1 82 ? 1.903 3.852 8.109 1 95.12 82 VAL A N 1
ATOM 637 C CA . VAL A 1 82 ? 1.006 3.904 9.258 1 95.12 82 VAL A CA 1
ATOM 638 C C . VAL A 1 82 ? 1.82 4 10.547 1 95.12 82 VAL A C 1
ATOM 640 O O . VAL A 1 82 ? 1.446 4.727 11.469 1 95.12 82 VAL A O 1
ATOM 643 N N . GLU A 1 83 ? 2.898 3.268 10.57 1 93.56 83 GLU A N 1
ATOM 644 C CA . GLU A 1 83 ? 3.766 3.355 11.742 1 93.56 83 GLU A CA 1
ATOM 645 C C . GLU A 1 83 ? 4.336 4.762 11.906 1 93.56 83 GLU A C 1
ATOM 647 O O . GLU A 1 83 ? 4.402 5.285 13.016 1 93.56 83 GLU A O 1
ATOM 652 N N . GLU A 1 84 ? 4.773 5.359 10.844 1 90.25 84 GLU A N 1
ATOM 653 C CA . GLU A 1 84 ? 5.273 6.73 10.875 1 90.25 84 GLU A CA 1
ATOM 654 C C . GLU A 1 84 ? 4.195 7.699 11.359 1 90.25 84 GLU A C 1
ATOM 656 O O . GLU A 1 84 ? 4.484 8.641 12.102 1 90.25 84 GLU A O 1
ATOM 661 N N . LEU A 1 85 ? 3.055 7.555 10.898 1 88.06 85 LEU A N 1
ATOM 662 C CA . LEU A 1 85 ? 1.921 8.391 11.289 1 88.06 85 LEU A CA 1
ATOM 663 C C . LEU A 1 85 ? 1.688 8.312 12.789 1 88.06 85 LEU A C 1
ATOM 665 O O . LEU A 1 85 ? 1.425 9.336 13.43 1 88.06 85 LEU A O 1
ATOM 669 N N . LYS A 1 86 ? 1.768 7.23 13.305 1 88.44 86 LYS A N 1
ATOM 670 C CA . LYS A 1 86 ? 1.558 7.043 14.734 1 88.44 86 LYS A CA 1
ATOM 671 C C . LYS A 1 86 ? 2.623 7.773 15.547 1 88.44 86 LYS A C 1
ATOM 673 O O . LYS A 1 86 ? 2.346 8.273 16.641 1 88.44 86 LYS A O 1
ATOM 678 N N . LYS A 1 87 ? 3.736 7.82 14.961 1 84.44 87 LYS A N 1
ATOM 679 C CA . LYS A 1 87 ? 4.836 8.484 15.656 1 84.44 87 LYS A CA 1
ATOM 680 C C . LYS A 1 87 ? 4.668 10 15.617 1 84.44 87 LYS A C 1
ATOM 682 O O . LYS A 1 87 ? 4.973 10.695 16.594 1 84.44 87 LYS A O 1
ATOM 687 N N . THR A 1 88 ? 4.16 10.547 14.516 1 73.44 88 THR A N 1
ATOM 688 C CA . THR A 1 88 ? 4.016 11.984 14.367 1 73.44 88 THR A CA 1
ATOM 689 C C . THR A 1 88 ? 2.756 12.484 15.07 1 73.44 88 THR A C 1
ATOM 691 O O . THR A 1 88 ? 2.729 13.594 15.602 1 73.44 88 THR A O 1
ATOM 694 N N . GLY A 1 89 ? 1.521 11.844 14.859 1 62.47 89 GLY A N 1
ATOM 695 C CA . GLY A 1 89 ? 0.32 12.211 15.586 1 62.47 89 GLY A CA 1
ATOM 696 C C . GLY A 1 89 ? 0.532 12.281 17.094 1 62.47 89 GLY A C 1
ATOM 697 O O . GLY A 1 89 ? -0.126 13.062 17.781 1 62.47 89 GLY A O 1
ATOM 698 N N . LEU A 1 90 ? 1.314 11.375 17.578 1 56.31 90 LEU A N 1
ATOM 699 C CA . LEU A 1 90 ? 1.688 11.469 19 1 56.31 90 LEU A CA 1
ATOM 700 C C . LEU A 1 90 ? 2.439 12.766 19.281 1 56.31 90 LEU A C 1
ATOM 702 O O . LEU A 1 90 ? 2.365 13.297 20.375 1 56.31 90 LEU A O 1
ATOM 706 N N . GLN A 1 91 ? 3.162 13.195 18.266 1 49.78 91 GLN A N 1
ATOM 707 C CA . GLN A 1 91 ? 3.992 14.375 18.484 1 49.78 91 GLN A CA 1
ATOM 708 C C . GLN A 1 91 ? 3.164 15.656 18.391 1 49.78 91 GLN A C 1
ATOM 710 O O . GLN A 1 91 ? 3.531 16.672 18.984 1 49.78 91 GLN A O 1
ATOM 715 N N . ALA A 1 92 ? 2.127 15.68 17.547 1 49.38 92 ALA A N 1
ATOM 716 C CA . ALA A 1 92 ? 1.448 16.953 17.312 1 49.38 92 ALA A CA 1
ATOM 717 C C . ALA A 1 92 ? 0.683 17.406 18.547 1 49.38 92 ALA A C 1
ATOM 719 O O . ALA A 1 92 ? 0.128 18.516 18.578 1 49.38 92 ALA A O 1
ATOM 720 N N . ALA A 1 93 ? 0.458 16.562 19.562 1 46.22 93 ALA A N 1
ATOM 721 C CA . ALA A 1 93 ? -0.178 17.344 20.625 1 46.22 93 ALA A CA 1
ATOM 722 C C . ALA A 1 93 ? 0.748 18.438 21.141 1 46.22 93 ALA A C 1
ATOM 724 O O . ALA A 1 93 ? 1.813 18.156 21.688 1 46.22 93 ALA A O 1
ATOM 725 N N . PRO A 1 94 ? 0.886 19.469 20.406 1 43.5 94 PRO A N 1
ATOM 726 C CA . PRO A 1 94 ? 1.773 20.5 20.938 1 43.5 94 PRO A CA 1
ATOM 727 C C . PRO A 1 94 ? 1.553 20.75 22.438 1 43.5 94 PRO A C 1
ATOM 729 O O . PRO A 1 94 ? 0.411 20.906 22.875 1 43.5 94 PRO A O 1
ATOM 732 N N . ALA A 1 95 ? 2.412 20.312 23.203 1 42.69 95 ALA A N 1
ATOM 733 C CA . ALA A 1 95 ? 2.561 20.781 24.578 1 42.69 95 ALA A CA 1
ATOM 734 C C . ALA A 1 95 ? 2.4 22.297 24.656 1 42.69 95 ALA A C 1
ATOM 736 O O . ALA A 1 95 ? 2.072 22.844 25.719 1 42.69 95 ALA A O 1
ATOM 737 N N . ASP A 1 96 ? 2.832 22.875 23.469 1 41.91 96 ASP A N 1
ATOM 738 C CA . ASP A 1 96 ? 3.018 24.312 23.609 1 41.91 96 ASP A CA 1
ATOM 739 C C . ASP A 1 96 ? 1.675 25.031 23.703 1 41.91 96 ASP A C 1
ATOM 741 O O . ASP A 1 96 ? 1.629 26.25 23.906 1 41.91 96 ASP A O 1
ATOM 745 N N . LEU A 1 97 ? 0.62 24.359 23.188 1 38.12 97 LEU A N 1
ATOM 746 C CA . LEU A 1 97 ? -0.62 25.094 23.391 1 38.12 97 LEU A CA 1
ATOM 747 C C . LEU A 1 97 ? -0.91 25.281 24.875 1 38.12 97 LEU A C 1
ATOM 749 O O . LEU A 1 97 ? -1.624 26.219 25.266 1 38.12 97 LEU A O 1
ATOM 753 N N . TYR A 1 98 ? -0.409 24.297 25.625 1 41.47 98 TYR A N 1
ATOM 754 C CA . TYR A 1 98 ? -0.678 24.453 27.047 1 41.47 98 TYR A CA 1
ATOM 755 C C . TYR A 1 98 ? 0.169 25.562 27.656 1 41.47 98 TYR A C 1
ATOM 757 O O . TYR A 1 98 ? -0.247 26.219 28.609 1 41.47 98 TYR A O 1
ATOM 765 N N . ALA A 1 99 ? 1.365 25.781 27.078 1 42.88 99 ALA A N 1
ATOM 766 C CA . ALA A 1 99 ? 2.281 26.656 27.797 1 42.88 99 ALA A CA 1
ATOM 767 C C . ALA A 1 99 ? 1.885 28.125 27.641 1 42.88 99 ALA A C 1
ATOM 769 O O . ALA A 1 99 ? 2.195 28.953 28.484 1 42.88 99 ALA A O 1
ATOM 770 N N . SER A 1 100 ? 1.284 28.422 26.469 1 40.12 100 SER A N 1
ATOM 771 C CA . SER A 1 100 ? 1.113 29.859 26.266 1 40.12 100 SER A CA 1
ATOM 772 C C . SER A 1 100 ? -0.07 30.391 27.062 1 40.12 100 SER A C 1
ATOM 774 O O . SER A 1 100 ? -0.303 31.594 27.109 1 40.12 100 SER A O 1
ATOM 776 N N . LEU A 1 101 ? -0.938 29.5 27.453 1 43.56 101 LEU A N 1
ATOM 777 C CA . LEU A 1 101 ? -2.082 30.094 28.156 1 43.56 101 LEU A CA 1
ATOM 778 C C . LEU A 1 101 ? -1.66 30.672 29.5 1 43.56 101 LEU A C 1
ATOM 780 O O . LEU A 1 101 ? -2.355 31.531 30.047 1 43.56 101 LEU A O 1
ATOM 784 N N . PHE A 1 102 ? -0.663 29.984 30.062 1 45.69 102 PHE A N 1
ATOM 785 C CA . PHE A 1 102 ? -0.483 30.391 31.453 1 45.69 102 PHE A CA 1
ATOM 786 C C . PHE A 1 102 ? 0.324 31.688 31.547 1 45.69 102 PHE A C 1
ATOM 788 O O . PHE A 1 102 ? 0.482 32.25 32.625 1 45.69 102 PHE A O 1
ATOM 795 N N . ALA A 1 103 ? 1.027 32.062 30.469 1 42.97 103 ALA A N 1
ATOM 796 C CA . ALA A 1 103 ? 1.967 33.156 30.766 1 42.97 103 ALA A CA 1
ATOM 797 C C . ALA A 1 103 ? 1.247 34.5 30.875 1 42.97 103 ALA A C 1
ATOM 799 O O . ALA A 1 103 ? 1.854 35.5 31.25 1 42.97 103 ALA A O 1
ATOM 800 N N . CYS A 1 104 ? 0.007 34.531 30.312 1 40.78 104 CYS A N 1
ATOM 801 C CA . CYS A 1 104 ? -0.51 35.906 30.297 1 40.78 104 CYS A CA 1
ATOM 802 C C . CYS A 1 104 ? -1.074 36.281 31.656 1 40.78 104 CYS A C 1
ATOM 804 O O . CYS A 1 104 ? -1.507 37.438 31.859 1 40.78 104 CYS A O 1
ATOM 806 N N . THR A 1 105 ? -1.054 35.531 32.688 1 33.91 105 THR A N 1
ATOM 807 C CA . THR A 1 105 ? -1.599 36.188 33.875 1 33.91 105 THR A CA 1
ATOM 808 C C . THR A 1 105 ? -0.584 37.156 34.469 1 33.91 105 THR A C 1
ATOM 810 O O . THR A 1 105 ? 0.625 36.938 34.375 1 33.91 105 THR A O 1
ATOM 813 N N . MET B 1 1 ? -20.984 24.312 24.875 1 31.91 1 MET B N 1
ATOM 814 C CA . MET B 1 1 ? -20.875 23.516 23.672 1 31.91 1 MET B CA 1
ATOM 815 C C . MET B 1 1 ? -19.422 23.188 23.359 1 31.91 1 MET B C 1
ATOM 817 O O . MET B 1 1 ? -18.609 24.078 23.172 1 31.91 1 MET B O 1
ATOM 821 N N . ASP B 1 2 ? -18.781 22.25 24.047 1 36.75 2 ASP B N 1
ATOM 822 C CA . ASP B 1 2 ? -17.375 21.859 24 1 36.75 2 ASP B CA 1
ATOM 823 C C . ASP B 1 2 ? -16.906 21.719 22.547 1 36.75 2 ASP B C 1
ATOM 825 O O . ASP B 1 2 ? -17.609 21.172 21.703 1 36.75 2 ASP B O 1
ATOM 829 N N . GLY B 1 3 ? -16.438 22.781 21.938 1 34.66 3 GLY B N 1
ATOM 830 C CA . GLY B 1 3 ? -15.789 22.703 20.641 1 34.66 3 GLY B CA 1
ATOM 831 C C . GLY B 1 3 ? -15.008 21.406 20.438 1 34.66 3 GLY B C 1
ATOM 832 O O . GLY B 1 3 ? -14.078 21.109 21.203 1 34.66 3 GLY B O 1
ATOM 833 N N . GLY B 1 4 ? -15.602 20.281 20.125 1 37.56 4 GLY B N 1
ATOM 834 C CA . GLY B 1 4 ? -14.898 19.062 19.75 1 37.56 4 GLY B CA 1
ATOM 835 C C . GLY B 1 4 ? -13.562 19.344 19.094 1 37.56 4 GLY B C 1
ATOM 836 O O . GLY B 1 4 ? -13.461 20.203 18.203 1 37.56 4 GLY B O 1
ATOM 837 N N . GLU B 1 5 ? -12.523 19.469 19.812 1 39.25 5 GLU B N 1
ATOM 838 C CA . GLU B 1 5 ? -11.148 19.5 19.328 1 39.25 5 GLU B CA 1
ATOM 839 C C . GLU B 1 5 ? -11.023 18.766 17.984 1 39.25 5 GLU B C 1
ATOM 841 O O . GLU B 1 5 ? -11.289 17.562 17.906 1 39.25 5 GLU B O 1
ATOM 846 N N . MET B 1 6 ? -11.57 19.297 16.906 1 40.16 6 MET B N 1
ATOM 847 C CA . MET B 1 6 ? -11.344 18.812 15.547 1 40.16 6 MET B CA 1
ATOM 848 C C . MET B 1 6 ? -9.938 18.234 15.406 1 40.16 6 MET B C 1
ATOM 850 O O . MET B 1 6 ? -8.953 18.969 15.492 1 40.16 6 MET B O 1
ATOM 854 N N . GLU B 1 7 ? -9.578 17.062 16.047 1 49.56 7 GLU B N 1
ATOM 855 C CA . GLU B 1 7 ? -8.375 16.25 15.914 1 49.56 7 GLU B CA 1
ATOM 856 C C . GLU B 1 7 ? -7.66 16.531 14.594 1 49.56 7 GLU B C 1
ATOM 858 O O . GLU B 1 7 ? -8.305 16.703 13.555 1 49.56 7 GLU B O 1
ATOM 863 N N . GLN B 1 8 ? -6.547 17.047 14.648 1 53.66 8 GLN B N 1
ATOM 864 C CA . GLN B 1 8 ? -5.66 17.453 13.562 1 53.66 8 GLN B CA 1
ATOM 865 C C . GLN B 1 8 ? -5.648 16.422 12.445 1 53.66 8 GLN B C 1
ATOM 867 O O . GLN B 1 8 ? -5.301 15.258 12.672 1 53.66 8 GLN B O 1
ATOM 872 N N . LYS B 1 9 ? -6.574 16.516 11.406 1 67.44 9 LYS B N 1
ATOM 873 C CA . LYS B 1 9 ? -6.953 15.758 10.219 1 67.44 9 LYS B CA 1
ATOM 874 C C . LYS B 1 9 ? -5.75 15.516 9.312 1 67.44 9 LYS B C 1
ATOM 876 O O . LYS B 1 9 ? -5.68 14.5 8.617 1 67.44 9 LYS B O 1
ATOM 881 N N . ALA B 1 10 ? -4.727 16.359 9.484 1 64.69 10 ALA B N 1
ATOM 882 C CA . ALA B 1 10 ? -3.654 16.188 8.508 1 64.69 10 ALA B CA 1
ATOM 883 C C . ALA B 1 10 ? -2.42 15.562 9.148 1 64.69 10 ALA B C 1
ATOM 885 O O . ALA B 1 10 ? -2.131 15.812 10.32 1 64.69 10 ALA B O 1
ATOM 886 N N . VAL B 1 11 ? -1.846 14.578 8.602 1 71.81 11 VAL B N 1
ATOM 887 C CA . VAL B 1 11 ? -0.627 13.898 9.039 1 71.81 11 VAL B CA 1
ATOM 888 C C . VAL B 1 11 ? 0.561 14.398 8.219 1 71.81 11 VAL B C 1
ATOM 890 O O . VAL B 1 11 ? 0.412 14.734 7.039 1 71.81 11 VAL B O 1
ATOM 893 N N . GLN B 1 12 ? 1.687 14.578 8.969 1 76.69 12 GLN B N 1
ATOM 894 C CA . GLN B 1 12 ? 2.93 14.953 8.305 1 76.69 12 GLN B CA 1
ATOM 895 C C . GLN B 1 12 ? 3.82 13.742 8.07 1 76.69 12 GLN B C 1
ATOM 897 O O . GLN B 1 12 ? 4.266 13.094 9.023 1 76.69 12 GLN B O 1
ATOM 902 N N . LEU B 1 13 ? 4.004 13.375 6.918 1 83.19 13 LEU B N 1
ATOM 903 C CA . LEU B 1 13 ? 4.883 12.273 6.535 1 83.19 13 LEU B CA 1
ATOM 904 C C . LEU B 1 13 ? 6.004 12.758 5.621 1 83.19 13 LEU B C 1
ATOM 906 O O . LEU B 1 13 ? 5.887 13.82 4.996 1 83.19 13 LEU B O 1
ATOM 910 N N . ASP B 1 14 ? 7.055 12.016 5.648 1 85.62 14 ASP B N 1
ATOM 911 C CA . ASP B 1 14 ? 8.172 12.328 4.758 1 85.62 14 ASP B CA 1
ATOM 912 C C . ASP B 1 14 ? 7.848 11.93 3.316 1 85.62 14 ASP B C 1
ATOM 914 O O . ASP B 1 14 ? 7.465 10.789 3.053 1 85.62 14 ASP B O 1
ATOM 918 N N . ARG B 1 15 ? 8.094 12.719 2.428 1 87.69 15 ARG B N 1
ATOM 919 C CA . ARG B 1 15 ? 7.848 12.477 1.009 1 87.69 15 ARG B CA 1
ATOM 920 C C . ARG B 1 15 ? 8.625 11.266 0.513 1 87.69 15 ARG B C 1
ATOM 922 O O . ARG B 1 15 ? 8.148 10.523 -0.348 1 87.69 15 ARG B O 1
ATOM 929 N N . GLU B 1 16 ? 9.789 11.062 1.04 1 91.75 16 GLU B N 1
ATOM 930 C CA . GLU B 1 16 ? 10.68 10 0.596 1 91.75 16 GLU B CA 1
ATOM 931 C C . GLU B 1 16 ? 10.086 8.625 0.897 1 91.75 16 GLU B C 1
ATOM 933 O O . GLU B 1 16 ? 10.484 7.625 0.29 1 91.75 16 GLU B O 1
ATOM 938 N N . THR B 1 17 ? 9.211 8.578 1.799 1 93 17 THR B N 1
ATOM 939 C CA . THR B 1 17 ? 8.609 7.297 2.158 1 93 17 THR B CA 1
ATOM 940 C C . THR B 1 17 ? 7.699 6.797 1.04 1 93 17 THR B C 1
ATOM 942 O O . THR B 1 17 ? 7.363 5.613 0.991 1 93 17 THR B O 1
ATOM 945 N N . PHE B 1 18 ? 7.379 7.703 0.062 1 95.19 18 PHE B N 1
ATOM 946 C CA . PHE B 1 18 ? 6.516 7.375 -1.066 1 95.19 18 PHE B CA 1
ATOM 947 C C . PHE B 1 18 ? 7.34 7.141 -2.328 1 95.19 18 PHE B C 1
ATOM 949 O O . PHE B 1 18 ? 6.785 7.031 -3.424 1 95.19 18 PHE B O 1
ATOM 956 N N . SER B 1 19 ? 8.633 7.027 -2.15 1 97.12 19 SER B N 1
ATOM 957 C CA . SER B 1 19 ? 9.5 6.918 -3.316 1 97.12 19 SER B CA 1
ATOM 958 C C . SER B 1 19 ? 9.641 5.469 -3.77 1 97.12 19 SER B C 1
ATOM 960 O O . SER B 1 19 ? 9.695 4.555 -2.941 1 97.12 19 SER B O 1
ATOM 962 N N . C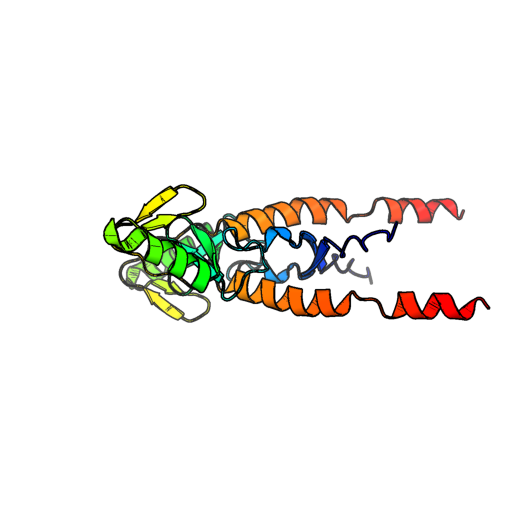YS B 1 20 ? 9.688 5.227 -5.047 1 98.62 20 CYS B N 1
ATOM 963 C CA . CYS B 1 20 ? 10.023 3.936 -5.633 1 98.62 20 CYS B CA 1
ATOM 964 C C . CYS B 1 20 ? 11.461 3.551 -5.305 1 98.62 20 CYS B C 1
ATOM 966 O O . CYS B 1 20 ? 12.391 4.305 -5.59 1 98.62 20 CYS B O 1
ATOM 968 N N . PRO B 1 21 ? 11.68 2.348 -4.812 1 98.56 21 PRO B N 1
ATOM 969 C CA . PRO B 1 21 ? 13.039 1.934 -4.457 1 98.56 21 PRO B CA 1
ATOM 970 C C . PRO B 1 21 ? 13.938 1.752 -5.676 1 98.56 21 PRO B C 1
ATOM 972 O O . PRO B 1 21 ? 15.156 1.659 -5.535 1 98.56 21 PRO B O 1
ATOM 975 N N . ILE B 1 22 ? 13.398 1.663 -6.793 1 98.38 22 ILE B N 1
ATOM 976 C CA . ILE B 1 22 ? 14.195 1.44 -7.992 1 98.38 22 ILE B CA 1
ATOM 977 C C . ILE B 1 22 ? 14.617 2.781 -8.594 1 98.38 22 ILE B C 1
ATOM 979 O O . ILE B 1 22 ? 15.805 3.025 -8.805 1 98.38 22 ILE B O 1
ATOM 983 N N . CYS B 1 23 ? 13.75 3.715 -8.836 1 98.56 23 CYS B N 1
ATOM 984 C CA . CYS B 1 23 ? 14.062 4.957 -9.531 1 98.56 23 CYS B CA 1
ATOM 985 C C . CYS B 1 23 ? 14.234 6.109 -8.547 1 98.56 23 CYS B C 1
ATOM 987 O O . CYS B 1 23 ? 14.734 7.176 -8.906 1 98.56 23 CYS B O 1
ATOM 989 N N . LEU B 1 24 ? 13.75 6.023 -7.379 1 97.44 24 LEU B N 1
ATOM 990 C CA . LEU B 1 24 ? 13.875 6.957 -6.266 1 97.44 24 LEU B CA 1
ATOM 991 C C . LEU B 1 24 ? 12.977 8.172 -6.477 1 97.44 24 LEU B C 1
ATOM 993 O O . LEU B 1 24 ? 13.039 9.141 -5.711 1 97.44 24 LEU B O 1
ATOM 997 N N . ASP B 1 25 ? 12.086 8.141 -7.418 1 97 25 ASP B N 1
ATOM 998 C CA . ASP B 1 25 ? 11.047 9.156 -7.598 1 97 25 ASP B CA 1
ATOM 999 C C . ASP B 1 25 ? 9.766 8.758 -6.871 1 97 25 ASP B C 1
ATOM 1001 O O . ASP B 1 25 ? 9.656 7.648 -6.352 1 97 25 ASP B O 1
ATOM 1005 N N . LEU B 1 26 ? 8.82 9.781 -6.875 1 96.19 26 LEU B N 1
ATOM 1006 C CA . LEU B 1 26 ? 7.488 9.453 -6.363 1 96.19 26 LEU B CA 1
ATOM 1007 C C . LEU B 1 26 ? 6.867 8.312 -7.156 1 96.19 26 LEU B C 1
ATOM 1009 O O . LEU B 1 26 ? 6.938 8.289 -8.391 1 96.19 26 LEU B O 1
ATOM 1013 N N . LEU B 1 27 ? 6.262 7.418 -6.422 1 98.38 27 LEU B N 1
ATOM 1014 C CA . LEU B 1 27 ? 5.672 6.242 -7.047 1 98.38 27 LEU B CA 1
ATOM 1015 C C . LEU B 1 27 ? 4.754 6.641 -8.195 1 98.38 27 LEU B C 1
ATOM 1017 O O . LEU B 1 27 ? 3.973 7.586 -8.078 1 98.38 27 LEU B O 1
ATOM 1021 N N . LYS B 1 28 ? 4.914 5.934 -9.312 1 98.56 28 LYS B N 1
ATOM 1022 C CA . LYS B 1 28 ? 4.02 6.059 -10.461 1 98.56 28 LYS B CA 1
ATOM 1023 C C . LYS B 1 28 ? 3.344 4.727 -10.773 1 98.56 28 LYS B C 1
ATOM 1025 O O . LYS B 1 28 ? 4.02 3.729 -11.039 1 98.56 28 LYS B O 1
ATOM 1030 N N . ASP B 1 29 ? 2.002 4.746 -10.734 1 98.56 29 ASP B N 1
ATOM 1031 C CA . ASP B 1 29 ? 1.237 3.518 -10.922 1 98.56 29 ASP B CA 1
ATOM 1032 C C . ASP B 1 29 ? 1.754 2.404 -10.016 1 98.56 29 ASP B C 1
ATOM 1034 O O . ASP B 1 29 ? 2.197 1.359 -10.492 1 98.56 29 ASP B O 1
ATOM 1038 N N . PRO B 1 30 ? 1.624 2.604 -8.719 1 98.81 30 PRO B N 1
ATOM 1039 C CA . PRO B 1 30 ? 2.266 1.678 -7.781 1 98.81 30 PRO B CA 1
ATOM 1040 C C . PRO B 1 30 ? 1.685 0.268 -7.855 1 98.81 30 PRO B C 1
ATOM 1042 O O . PRO B 1 30 ? 0.463 0.102 -7.918 1 98.81 30 PRO B O 1
ATOM 1045 N N . VAL B 1 31 ? 2.574 -0.773 -7.879 1 98.81 31 VAL B N 1
ATOM 1046 C CA . VAL B 1 31 ? 2.23 -2.191 -7.852 1 98.81 31 VAL B CA 1
ATOM 1047 C C . VAL B 1 31 ? 3.057 -2.902 -6.781 1 98.81 31 VAL B C 1
ATOM 1049 O O . VAL B 1 31 ? 4.062 -2.371 -6.312 1 98.81 31 VAL B O 1
ATOM 1052 N N . ALA B 1 32 ? 2.518 -4.062 -6.406 1 98.12 32 ALA B N 1
ATOM 1053 C CA . ALA B 1 32 ? 3.219 -4.836 -5.387 1 98.12 32 ALA B CA 1
ATOM 1054 C C . ALA B 1 32 ? 3.613 -6.211 -5.918 1 98.12 32 ALA B C 1
ATOM 1056 O O . ALA B 1 32 ? 2.879 -6.816 -6.703 1 98.12 32 ALA B O 1
ATOM 1057 N N . THR B 1 33 ? 4.797 -6.645 -5.523 1 97.25 33 THR B N 1
ATOM 1058 C CA . THR B 1 33 ? 5.219 -8.031 -5.73 1 97.25 33 THR B CA 1
ATOM 1059 C C . THR B 1 33 ? 4.629 -8.938 -4.66 1 97.25 33 THR B C 1
ATOM 1061 O O . THR B 1 33 ? 4.105 -8.461 -3.648 1 97.25 33 THR B O 1
ATOM 1064 N N . PRO B 1 34 ? 4.719 -10.281 -4.82 1 95.75 34 PR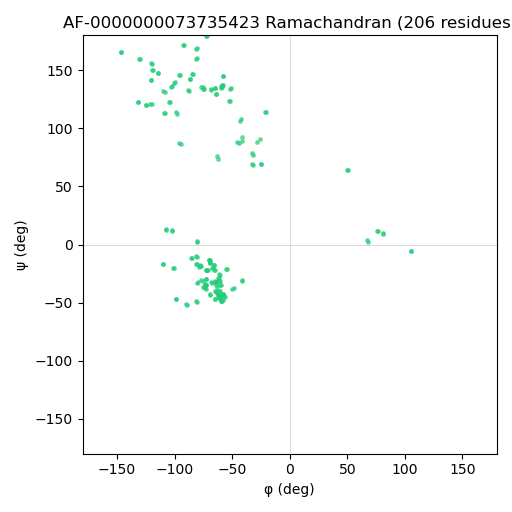O B N 1
ATOM 1065 C CA . PRO B 1 34 ? 4.09 -11.195 -3.865 1 95.75 34 PRO B CA 1
ATOM 1066 C C . PRO B 1 34 ? 4.723 -11.133 -2.479 1 95.75 34 PRO B C 1
ATOM 1068 O O . PRO B 1 34 ? 4.125 -11.594 -1.501 1 95.75 34 PRO B O 1
ATOM 1071 N N . CYS B 1 35 ? 5.898 -10.602 -2.402 1 97.12 35 CYS B N 1
ATOM 1072 C CA . CYS B 1 35 ? 6.531 -10.469 -1.094 1 97.12 35 CYS B CA 1
ATOM 1073 C C . CYS B 1 35 ? 5.996 -9.258 -0.346 1 97.12 35 CYS B C 1
ATOM 1075 O O . CYS B 1 35 ? 6.32 -9.047 0.824 1 97.12 35 CYS B O 1
ATOM 1077 N N . GLY B 1 36 ? 5.227 -8.398 -1.03 1 97.69 36 GLY B N 1
ATOM 1078 C CA . GLY B 1 36 ? 4.586 -7.289 -0.344 1 97.69 36 GLY B CA 1
ATOM 1079 C C . GLY B 1 36 ? 5.246 -5.953 -0.622 1 97.69 36 GLY B C 1
ATOM 1080 O O . GLY B 1 36 ? 4.73 -4.902 -0.227 1 97.69 36 GLY B O 1
ATOM 1081 N N . HIS B 1 37 ? 6.371 -5.906 -1.34 1 98.38 37 HIS B N 1
ATOM 1082 C CA . HIS B 1 37 ? 7.055 -4.656 -1.645 1 98.38 37 HIS B CA 1
ATOM 1083 C C . HIS B 1 37 ? 6.449 -3.98 -2.871 1 98.38 37 HIS B C 1
ATOM 1085 O O . HIS B 1 37 ? 5.988 -4.656 -3.793 1 98.38 37 HIS B O 1
ATOM 1091 N N . SER B 1 38 ? 6.445 -2.607 -2.893 1 98.69 38 SER B N 1
ATOM 1092 C CA . SER B 1 38 ? 5.805 -1.846 -3.959 1 98.69 38 SER B CA 1
ATOM 1093 C C . SER B 1 38 ? 6.828 -1.062 -4.773 1 98.69 38 SER B C 1
ATOM 1095 O O . SER B 1 38 ? 7.844 -0.611 -4.234 1 98.69 38 SER B O 1
ATOM 1097 N N . TYR B 1 39 ? 6.551 -0.909 -6.012 1 98.81 39 TYR B N 1
ATOM 1098 C CA . TYR B 1 39 ? 7.355 -0.205 -7.004 1 98.81 39 TYR B CA 1
ATOM 1099 C C . TYR B 1 39 ? 6.469 0.483 -8.039 1 98.81 39 TYR B C 1
ATOM 1101 O O . TYR B 1 39 ? 5.266 0.215 -8.109 1 98.81 39 TYR B O 1
ATOM 1109 N N . CYS B 1 40 ? 7.121 1.407 -8.82 1 98.88 40 CYS B N 1
ATOM 1110 C CA . CYS B 1 40 ? 6.449 1.768 -10.07 1 98.88 40 CYS B CA 1
ATOM 1111 C C . CYS B 1 40 ? 6.211 0.537 -10.93 1 98.88 40 CYS B C 1
ATOM 1113 O O . CYS B 1 40 ? 7.078 -0.33 -11.039 1 98.88 40 CYS B O 1
ATOM 1115 N N . LYS B 1 41 ? 5.125 0.58 -11.602 1 98.88 41 LYS B N 1
ATOM 1116 C CA . LYS B 1 41 ? 4.809 -0.538 -12.484 1 98.88 41 LYS B CA 1
ATOM 1117 C C . LYS B 1 41 ? 5.906 -0.736 -13.531 1 98.88 41 LYS B C 1
ATOM 1119 O O . LYS B 1 41 ? 6.418 -1.845 -13.703 1 98.88 41 LYS B O 1
ATOM 1124 N N . ASN B 1 42 ? 6.297 0.262 -14.148 1 98.69 42 ASN B N 1
ATOM 1125 C CA . ASN B 1 42 ? 7.266 0.135 -15.227 1 98.69 42 ASN B CA 1
ATOM 1126 C C . ASN B 1 42 ? 8.656 -0.182 -14.703 1 98.69 42 ASN B C 1
ATOM 1128 O O . ASN B 1 42 ? 9.43 -0.891 -15.352 1 98.69 42 ASN B O 1
ATOM 1132 N N . CYS B 1 43 ? 9.023 0.339 -13.555 1 98.62 43 CYS B N 1
ATOM 1133 C CA . CYS B 1 43 ? 10.328 0.07 -12.984 1 98.62 43 CYS B CA 1
ATOM 1134 C C . CYS B 1 43 ? 10.508 -1.417 -12.703 1 98.62 43 CYS B C 1
ATOM 1136 O O . CYS B 1 43 ? 11.531 -2.002 -13.055 1 98.62 43 CYS B O 1
ATOM 1138 N N . ILE B 1 44 ? 9.516 -2.068 -12.102 1 98.44 44 ILE B N 1
ATOM 1139 C CA . ILE B 1 44 ? 9.648 -3.477 -11.734 1 98.44 44 ILE B CA 1
ATOM 1140 C C . ILE B 1 44 ? 9.578 -4.34 -12.992 1 98.44 44 ILE B C 1
ATOM 1142 O O . ILE B 1 44 ? 10.289 -5.34 -13.109 1 98.44 44 ILE B O 1
ATOM 1146 N N . LYS B 1 45 ? 8.758 -3.977 -13.898 1 98 45 LYS B N 1
ATOM 1147 C CA . LYS B 1 45 ? 8.711 -4.699 -15.164 1 98 45 LYS B CA 1
ATOM 1148 C C . LYS B 1 45 ? 10.055 -4.66 -15.875 1 98 45 LYS B C 1
ATOM 1150 O O . LYS B 1 45 ? 10.562 -5.695 -16.312 1 98 45 LYS B O 1
ATOM 1155 N N . ASP B 1 46 ? 10.633 -3.496 -15.984 1 97.06 46 ASP B N 1
ATOM 1156 C CA . ASP B 1 46 ? 11.93 -3.328 -16.625 1 97.06 46 ASP B CA 1
ATOM 1157 C C . ASP B 1 46 ? 13.016 -4.113 -15.898 1 97.06 46 ASP B C 1
ATOM 1159 O O . ASP B 1 46 ? 13.867 -4.742 -16.531 1 97.06 46 ASP B O 1
ATOM 1163 N N . HIS B 1 47 ? 12.945 -3.996 -14.578 1 96.56 47 HIS B N 1
ATOM 1164 C CA . HIS B 1 47 ? 13.914 -4.723 -13.766 1 96.56 47 HIS B CA 1
ATOM 1165 C C . HIS B 1 47 ? 13.875 -6.219 -14.062 1 96.56 47 HIS B C 1
ATOM 1167 O O . HIS B 1 47 ? 14.914 -6.84 -14.273 1 96.56 47 HIS B O 1
ATOM 1173 N N . TRP B 1 48 ? 12.719 -6.785 -14.148 1 96.69 48 TRP B N 1
ATOM 1174 C CA . TRP B 1 48 ? 12.539 -8.211 -14.398 1 96.69 48 TRP B CA 1
ATOM 1175 C C . TRP B 1 48 ? 12.867 -8.555 -15.852 1 96.69 48 TRP B C 1
ATOM 1177 O O . TRP B 1 48 ? 13.352 -9.648 -16.141 1 96.69 48 TRP B O 1
ATOM 1187 N N . ASP B 1 49 ? 12.586 -7.695 -16.75 1 95.12 49 ASP B N 1
ATOM 1188 C CA . ASP B 1 49 ? 12.867 -7.93 -18.172 1 95.12 49 ASP B CA 1
ATOM 1189 C C . ASP B 1 49 ? 14.375 -8.031 -18.422 1 95.12 49 ASP B C 1
ATOM 1191 O O . ASP B 1 49 ? 14.812 -8.781 -19.297 1 95.12 49 ASP B O 1
ATOM 1195 N N . THR B 1 50 ? 15.117 -7.312 -17.625 1 90.25 50 THR B N 1
ATOM 1196 C CA . THR B 1 50 ? 16.562 -7.344 -17.766 1 90.25 50 THR B CA 1
ATOM 1197 C C . THR B 1 50 ? 17.125 -8.68 -17.281 1 90.25 50 THR B C 1
ATOM 1199 O O . THR B 1 50 ? 18.188 -9.109 -17.719 1 90.25 50 THR B O 1
ATOM 1202 N N . GLU B 1 51 ? 16.391 -9.43 -16.422 1 81.62 51 GLU B N 1
ATOM 1203 C CA . GLU B 1 51 ? 16.828 -10.695 -15.859 1 81.62 51 GLU B CA 1
ATOM 1204 C C . GLU B 1 51 ? 16.078 -11.875 -16.469 1 81.62 51 GLU B C 1
ATOM 1206 O O . GLU B 1 51 ? 16.141 -12.992 -15.961 1 81.62 51 GLU B O 1
ATOM 1211 N N . GLU B 1 52 ? 15.414 -11.742 -17.469 1 79.19 52 GLU B N 1
ATOM 1212 C CA . GLU B 1 52 ? 14.469 -12.695 -18.047 1 79.19 52 GLU B CA 1
ATOM 1213 C C . GLU B 1 52 ? 15.18 -13.977 -18.484 1 79.19 52 GLU B C 1
ATOM 1215 O O . GLU B 1 52 ? 14.641 -15.07 -18.344 1 79.19 52 GLU B O 1
ATOM 1220 N N . GLU B 1 53 ? 16.312 -13.875 -18.953 1 78.62 53 GLU B N 1
ATOM 1221 C CA . GLU B 1 53 ? 17.031 -15.047 -19.453 1 78.62 53 GLU B CA 1
ATOM 1222 C C . GLU B 1 53 ? 17.25 -16.078 -18.344 1 78.62 53 GLU B C 1
ATOM 1224 O O . GLU B 1 53 ? 17.297 -17.281 -18.594 1 78.62 53 GLU B O 1
ATOM 1229 N N . LYS B 1 54 ? 17.281 -15.578 -17.172 1 77.69 54 LYS B N 1
ATOM 1230 C CA . LYS B 1 54 ? 17.531 -16.453 -16.031 1 77.69 54 LYS B CA 1
ATOM 1231 C C . LYS B 1 54 ? 16.234 -17.094 -15.547 1 77.69 54 LYS B C 1
ATOM 1233 O O . LYS B 1 54 ? 16.266 -18.062 -14.797 1 77.69 54 LYS B O 1
ATOM 1238 N N . GLY B 1 55 ? 15.211 -16.547 -16.078 1 81.12 55 GLY B N 1
ATOM 1239 C CA . GLY B 1 55 ? 13.922 -17.047 -15.648 1 81.12 55 GLY B CA 1
ATOM 1240 C C . GLY B 1 55 ? 13.609 -16.734 -14.195 1 81.12 55 GLY B C 1
ATOM 1241 O O . GLY B 1 55 ? 12.672 -17.281 -13.617 1 81.12 55 GLY B O 1
ATOM 1242 N N . ILE B 1 56 ? 14.484 -16.031 -13.633 1 85.25 56 ILE B N 1
ATOM 1243 C CA . ILE B 1 56 ? 14.297 -15.703 -12.219 1 85.25 56 ILE B CA 1
ATOM 1244 C C . ILE B 1 56 ? 13.844 -14.25 -12.078 1 85.25 56 ILE B C 1
ATOM 1246 O O . ILE B 1 56 ? 14.414 -13.359 -12.711 1 85.25 56 ILE B O 1
ATOM 1250 N N . HIS B 1 57 ? 12.711 -14.016 -11.453 1 94.69 57 HIS B N 1
ATOM 1251 C CA . HIS B 1 57 ? 12.188 -12.711 -11.086 1 94.69 57 HIS B CA 1
ATOM 1252 C C . HIS B 1 57 ? 12.258 -12.5 -9.578 1 94.69 57 HIS B C 1
ATOM 1254 O O . HIS B 1 57 ? 11.562 -13.18 -8.812 1 94.69 57 HIS B O 1
ATOM 1260 N N . SER B 1 58 ? 13.148 -11.516 -9.172 1 95.62 58 SER B N 1
ATOM 1261 C CA . SER B 1 58 ? 13.336 -11.328 -7.738 1 95.62 58 SER B CA 1
ATOM 1262 C C . SER B 1 58 ? 12.938 -9.922 -7.305 1 95.62 58 SER B C 1
ATOM 1264 O O . SER B 1 58 ? 12.938 -8.992 -8.117 1 95.62 58 SER B O 1
ATOM 1266 N N . CYS B 1 59 ? 12.523 -9.852 -6.141 1 97.62 59 CYS B N 1
ATOM 1267 C CA . CYS B 1 59 ? 12.211 -8.547 -5.578 1 97.62 59 CYS B CA 1
ATOM 1268 C C . CYS B 1 59 ? 13.477 -7.723 -5.371 1 97.62 59 CYS B C 1
ATOM 1270 O O . CYS B 1 59 ? 14.414 -8.18 -4.711 1 97.62 59 CYS B O 1
ATOM 1272 N N . PRO B 1 60 ? 13.531 -6.48 -5.746 1 97.81 60 PRO B N 1
ATOM 1273 C CA . PRO B 1 60 ? 14.719 -5.629 -5.605 1 97.81 60 PRO B CA 1
ATOM 1274 C C . PRO B 1 60 ? 15.062 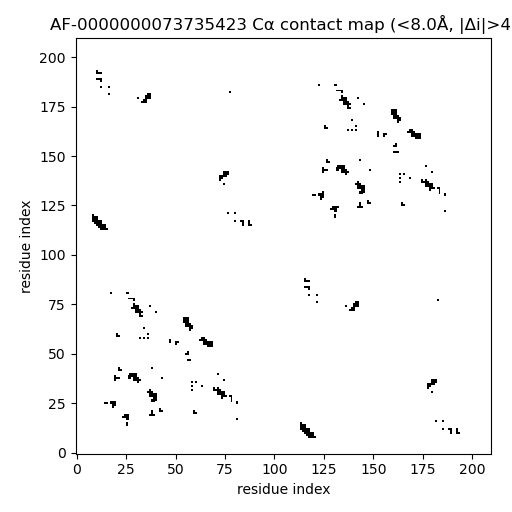-5.328 -4.148 1 97.81 60 PRO B C 1
ATOM 1276 O O . PRO B 1 60 ? 16.219 -5.047 -3.828 1 97.81 60 PRO B O 1
ATOM 1279 N N . GLN B 1 61 ? 14.102 -5.484 -3.307 1 97.94 61 GLN B N 1
ATOM 1280 C CA . GLN B 1 61 ? 14.336 -5.066 -1.929 1 97.94 61 GLN B CA 1
ATOM 1281 C C . GLN B 1 61 ? 14.703 -6.258 -1.048 1 97.94 61 GLN B C 1
ATOM 1283 O O . GLN B 1 61 ? 15.688 -6.207 -0.309 1 97.94 61 GLN B O 1
ATOM 1288 N N . CYS B 1 62 ? 14.047 -7.352 -1.078 1 97.88 62 CYS B N 1
ATOM 1289 C CA . CYS B 1 62 ? 14.273 -8.453 -0.146 1 97.88 62 CYS B CA 1
ATOM 1290 C C . CYS B 1 62 ? 14.914 -9.641 -0.85 1 97.88 62 CYS B C 1
ATOM 1292 O O . CYS B 1 62 ? 15.305 -10.617 -0.203 1 97.88 62 CYS B O 1
ATOM 1294 N N . ARG B 1 63 ? 14.898 -9.727 -2.168 1 96.38 63 ARG B N 1
ATOM 1295 C CA . ARG B 1 63 ? 15.586 -10.672 -3.037 1 96.38 63 ARG B CA 1
ATOM 1296 C C . ARG B 1 63 ? 14.82 -11.992 -3.117 1 96.38 63 ARG B C 1
ATOM 1298 O O . ARG B 1 63 ? 15.352 -12.992 -3.598 1 96.38 63 ARG B O 1
ATOM 1305 N N . LYS B 1 64 ? 13.664 -12.008 -2.598 1 96.38 64 LYS B N 1
ATOM 1306 C CA . LYS B 1 64 ? 12.836 -13.195 -2.801 1 96.38 64 LYS B CA 1
ATOM 1307 C C . LYS B 1 64 ? 12.602 -13.453 -4.289 1 96.38 64 LYS B C 1
ATOM 1309 O O . LYS B 1 64 ? 12.305 -12.523 -5.043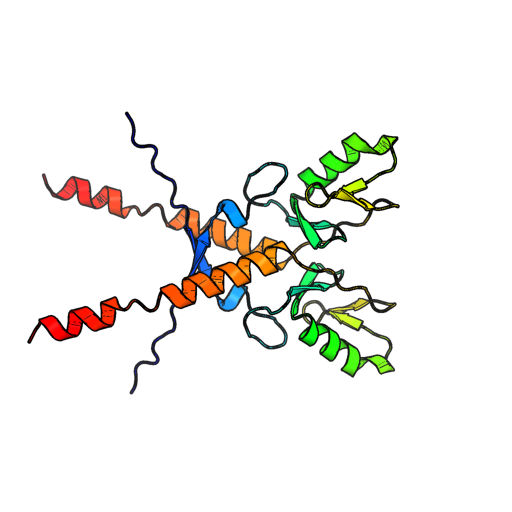 1 96.38 64 LYS B O 1
ATOM 1314 N N . SER B 1 65 ? 12.711 -14.734 -4.715 1 94.75 65 SER B N 1
ATOM 1315 C CA . SER B 1 65 ? 12.508 -15.117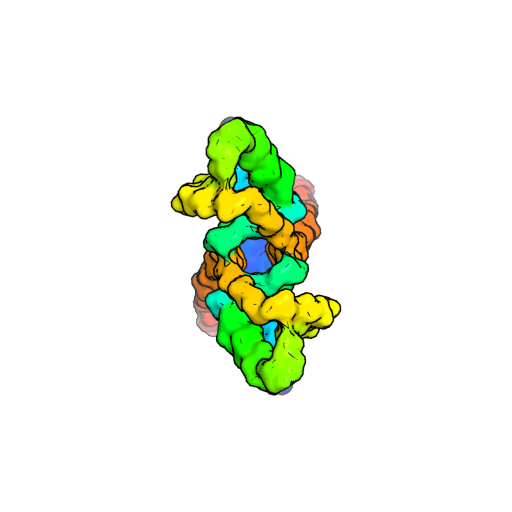 -6.109 1 94.75 65 SER B CA 1
ATOM 1316 C C . SER B 1 65 ? 11.086 -15.609 -6.348 1 94.75 65 SER B C 1
ATOM 1318 O O . SER B 1 65 ? 10.477 -16.203 -5.457 1 94.75 65 SER B O 1
ATOM 1320 N N . PHE B 1 66 ? 10.641 -15.273 -7.582 1 94.44 66 PHE B N 1
ATOM 1321 C CA . PHE B 1 66 ? 9.305 -15.688 -7.996 1 94.44 66 PHE B CA 1
ATOM 1322 C C . PHE B 1 66 ? 9.367 -16.469 -9.305 1 94.44 66 PHE B C 1
ATOM 1324 O O . PHE B 1 66 ? 9.906 -15.992 -10.297 1 94.44 66 PHE B O 1
ATOM 1331 N N . THR B 1 67 ? 8.906 -17.719 -9.242 1 92 67 THR B N 1
ATOM 1332 C CA . THR B 1 67 ? 8.781 -18.562 -10.422 1 92 67 THR B CA 1
ATOM 1333 C C . THR B 1 67 ? 7.406 -19.234 -10.469 1 92 67 THR B C 1
ATOM 1335 O O . THR B 1 67 ? 6.98 -19.859 -9.5 1 92 67 THR B O 1
ATOM 1338 N N . PRO B 1 68 ? 6.582 -19.078 -11.516 1 92.69 68 PRO B N 1
ATOM 1339 C CA . PRO B 1 68 ? 6.828 -18.234 -12.695 1 92.69 68 PRO B CA 1
ATOM 1340 C C . PRO B 1 68 ? 6.723 -16.75 -12.398 1 92.69 68 PRO B C 1
ATOM 1342 O O . PRO B 1 68 ? 6.52 -16.359 -11.242 1 92.69 68 PRO B O 1
ATOM 1345 N N . ARG B 1 69 ? 6.941 -15.906 -13.391 1 94.69 69 ARG B N 1
ATOM 1346 C CA . ARG B 1 69 ? 6.762 -14.469 -13.242 1 94.69 69 ARG B CA 1
ATOM 1347 C C . ARG B 1 69 ? 5.383 -14.141 -12.68 1 94.69 69 ARG B C 1
ATOM 1349 O O . ARG B 1 69 ? 4.363 -14.508 -13.266 1 94.69 69 ARG B O 1
ATOM 1356 N N . PRO B 1 70 ? 5.43 -13.438 -11.594 1 94.38 70 PRO B N 1
ATOM 1357 C CA . PRO B 1 70 ? 4.117 -13.188 -11 1 94.38 70 PRO B CA 1
ATOM 1358 C C . PRO B 1 70 ? 3.365 -12.047 -11.672 1 94.38 70 PRO B C 1
ATOM 1360 O O . PRO B 1 70 ? 3.977 -11.211 -12.336 1 94.38 70 PRO B O 1
ATOM 1363 N N . GLU B 1 71 ? 2.02 -12.141 -11.391 1 93.19 71 GLU B N 1
ATOM 1364 C CA . GLU B 1 71 ? 1.209 -10.969 -11.727 1 93.19 71 GLU B CA 1
ATOM 1365 C C . GLU B 1 71 ? 1.4 -9.859 -10.695 1 93.19 71 GLU B C 1
ATOM 1367 O O . GLU B 1 71 ? 1.486 -10.117 -9.5 1 93.19 71 GLU B O 1
ATOM 1372 N N . LEU B 1 72 ? 1.545 -8.719 -11.273 1 96.31 72 LEU B N 1
ATOM 1373 C CA . LEU B 1 72 ? 1.654 -7.551 -10.406 1 96.31 72 LEU B CA 1
ATOM 1374 C C . LEU B 1 72 ? 0.275 -6.992 -10.07 1 96.31 72 LEU B C 1
ATOM 1376 O O . LEU B 1 72 ? -0.567 -6.836 -10.961 1 96.31 72 LEU B O 1
ATOM 1380 N N . LEU B 1 73 ? 0.094 -6.742 -8.812 1 94.69 73 LEU B N 1
ATOM 1381 C CA . LEU B 1 73 ? -1.19 -6.211 -8.375 1 94.69 73 LEU B CA 1
ATOM 1382 C C . LEU B 1 73 ? -1.098 -4.711 -8.109 1 94.69 73 LEU B C 1
ATOM 1384 O O . LEU B 1 73 ? -0.118 -4.238 -7.523 1 94.69 73 LEU B O 1
ATOM 1388 N N . LYS B 1 74 ? -2.125 -4.094 -8.602 1 97.69 74 LYS B N 1
ATOM 1389 C CA . LYS B 1 74 ? -2.213 -2.668 -8.289 1 97.69 74 LYS B CA 1
ATOM 1390 C C . LYS B 1 74 ? -2.285 -2.438 -6.785 1 97.69 74 LYS B C 1
ATOM 1392 O O . LYS B 1 74 ? -2.977 -3.168 -6.07 1 97.69 74 LYS B O 1
ATOM 1397 N N . ASN B 1 75 ? -1.509 -1.476 -6.273 1 98.25 75 ASN B N 1
ATOM 1398 C CA . ASN B 1 75 ? -1.658 -1.01 -4.898 1 98.25 75 ASN B CA 1
ATOM 1399 C C . ASN B 1 75 ? -2.551 0.225 -4.816 1 98.25 75 ASN B C 1
ATOM 1401 O O . ASN B 1 75 ? -2.061 1.355 -4.863 1 98.25 75 ASN B O 1
ATOM 1405 N N . THR B 1 76 ? -3.824 0.062 -4.723 1 98.25 76 THR B N 1
ATOM 1406 C CA . THR B 1 76 ? -4.832 1.097 -4.922 1 98.25 76 THR B CA 1
ATOM 1407 C C . THR B 1 76 ? -4.691 2.199 -3.877 1 98.25 76 THR B C 1
ATOM 1409 O O . THR B 1 76 ? -4.801 3.385 -4.199 1 98.25 76 THR B O 1
ATOM 1412 N N . MET B 1 77 ? -4.438 1.852 -2.67 1 98 77 MET B N 1
ATOM 1413 C CA . MET B 1 77 ? -4.34 2.859 -1.617 1 98 77 MET B CA 1
ATOM 1414 C C . MET B 1 77 ? -3.098 3.723 -1.805 1 98 77 MET B C 1
ATOM 1416 O O . MET B 1 77 ? -3.154 4.945 -1.646 1 98 77 MET B O 1
ATOM 1420 N N . LEU B 1 78 ? -1.975 3.135 -2.131 1 97.5 78 LEU B N 1
ATOM 1421 C CA . LEU B 1 78 ? -0.764 3.906 -2.393 1 97.5 78 LEU B CA 1
ATOM 1422 C C . LEU B 1 78 ? -0.969 4.855 -3.566 1 97.5 78 LEU B C 1
ATOM 1424 O O . LEU B 1 78 ? -0.465 5.984 -3.553 1 97.5 78 LEU B O 1
ATOM 1428 N N . ALA B 1 79 ? -1.666 4.359 -4.594 1 97.94 79 ALA B N 1
ATOM 1429 C CA . ALA B 1 79 ? -1.964 5.215 -5.738 1 97.94 79 ALA B CA 1
ATOM 1430 C C . ALA B 1 79 ? -2.748 6.449 -5.309 1 97.94 79 ALA B C 1
ATOM 1432 O O . ALA B 1 79 ? -2.434 7.566 -5.727 1 97.94 79 ALA B O 1
ATOM 1433 N N . VAL B 1 80 ? -3.705 6.297 -4.484 1 96.38 80 VAL B N 1
ATOM 1434 C CA . VAL B 1 80 ? -4.539 7.387 -3.99 1 96.38 80 VAL B CA 1
ATOM 1435 C C . VAL B 1 80 ? -3.688 8.352 -3.168 1 96.38 80 VAL B C 1
ATOM 1437 O O . VAL B 1 80 ? -3.777 9.57 -3.342 1 96.38 80 VAL B O 1
ATOM 1440 N N . LEU B 1 81 ? -2.904 7.801 -2.309 1 94.5 81 LEU B N 1
ATOM 1441 C CA . LEU B 1 81 ? -2.064 8.609 -1.43 1 94.5 81 LEU B CA 1
ATOM 1442 C C . LEU B 1 81 ? -1.09 9.453 -2.238 1 94.5 81 LEU B C 1
ATOM 1444 O O . LEU B 1 81 ? -0.907 10.641 -1.952 1 94.5 81 LEU B O 1
ATOM 1448 N N . VAL B 1 82 ? -0.458 8.875 -3.217 1 95.06 82 VAL B N 1
ATOM 1449 C CA . VAL B 1 82 ? 0.513 9.586 -4.043 1 95.06 82 VAL B CA 1
ATOM 1450 C C . VAL B 1 82 ? -0.186 10.703 -4.816 1 95.06 82 VAL B C 1
ATOM 1452 O O . VAL B 1 82 ? 0.359 11.797 -4.965 1 95.06 82 VAL B O 1
ATOM 1455 N N . GLU B 1 83 ? -1.365 10.391 -5.293 1 93.5 83 GLU B N 1
ATOM 1456 C CA . GLU B 1 83 ? -2.127 11.422 -5.988 1 93.5 83 GLU B CA 1
ATOM 1457 C C . GLU B 1 83 ? -2.455 12.586 -5.059 1 93.5 83 GLU B C 1
ATOM 1459 O O . GLU B 1 83 ? -2.361 13.75 -5.453 1 93.5 83 GLU B O 1
ATOM 1464 N N . GLU B 1 84 ? -2.863 12.305 -3.859 1 90.19 84 GLU B N 1
ATOM 1465 C CA . GLU B 1 84 ? -3.139 13.344 -2.869 1 90.19 84 GLU B CA 1
ATOM 1466 C C . GLU B 1 84 ? -1.893 14.18 -2.584 1 90.19 84 GLU B C 1
ATOM 1468 O O . GLU B 1 84 ? -1.98 15.391 -2.412 1 90.19 84 GLU B O 1
ATOM 1473 N N . LEU B 1 85 ? -0.827 13.562 -2.439 1 87.94 85 LEU B N 1
ATOM 1474 C CA . LEU B 1 85 ? 0.447 14.227 -2.193 1 87.94 85 LEU B CA 1
ATOM 1475 C C . LEU B 1 85 ? 0.767 15.211 -3.309 1 87.94 85 LEU B C 1
ATOM 1477 O O . LEU B 1 85 ? 1.232 16.328 -3.045 1 87.94 85 LEU B O 1
ATOM 1481 N N . LYS B 1 86 ? 0.557 14.859 -4.441 1 88.31 86 LYS B N 1
ATOM 1482 C CA . LYS B 1 86 ? 0.829 15.719 -5.586 1 88.31 86 LYS B CA 1
ATOM 1483 C C . LYS B 1 86 ? -0.053 16.969 -5.559 1 88.31 86 LYS B C 1
ATOM 1485 O O . LYS B 1 86 ? 0.372 18.047 -5.977 1 88.31 86 LYS B O 1
ATOM 1490 N N . LYS B 1 87 ? -1.18 16.766 -5.055 1 84.31 87 LYS B N 1
ATOM 1491 C CA . LYS B 1 87 ? -2.111 17.891 -4.988 1 84.31 87 LYS B CA 1
ATOM 1492 C C . LYS B 1 87 ? -1.712 18.859 -3.889 1 84.31 87 LYS B C 1
ATOM 1494 O O . LYS B 1 87 ? -1.84 20.078 -4.059 1 84.31 87 LYS B O 1
ATOM 1499 N N . THR B 1 88 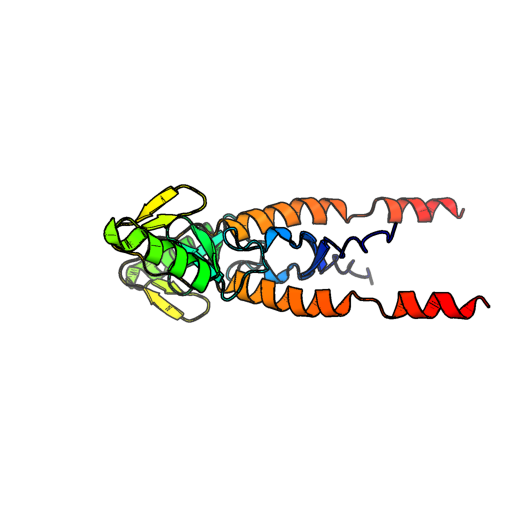? -1.211 18.359 -2.758 1 73.31 88 THR B N 1
ATOM 1500 C CA . THR B 1 88 ? -0.856 19.219 -1.631 1 73.31 88 THR B CA 1
ATOM 1501 C C . THR B 1 88 ? 0.511 19.859 -1.849 1 73.31 88 THR B C 1
ATOM 1503 O O . THR B 1 88 ? 0.74 21 -1.438 1 73.31 88 THR B O 1
ATOM 1506 N N . GLY B 1 89 ? 1.624 19.078 -2.219 1 62.34 89 GLY B N 1
ATOM 1507 C CA . GLY B 1 89 ? 2.916 19.656 -2.539 1 62.34 89 GLY B CA 1
ATOM 1508 C C . GLY B 1 89 ? 2.824 20.812 -3.518 1 62.34 89 GLY B C 1
ATOM 1509 O O . GLY B 1 89 ? 3.648 21.734 -3.486 1 62.34 89 GLY B O 1
ATOM 1510 N N . LEU B 1 90 ? 1.944 20.688 -4.457 1 55.97 90 LEU B N 1
ATOM 1511 C CA . LEU B 1 90 ? 1.688 21.812 -5.344 1 55.97 90 LEU B CA 1
ATOM 1512 C C . LEU B 1 90 ? 1.178 23.016 -4.559 1 55.97 90 LEU B C 1
ATOM 1514 O O . LEU B 1 90 ? 1.405 24.172 -4.949 1 55.97 90 LEU B O 1
ATOM 1518 N N . GLN B 1 91 ? 0.474 22.703 -3.496 1 49.56 91 GLN B N 1
ATOM 1519 C CA . GLN B 1 91 ? -0.146 23.797 -2.752 1 49.56 91 GLN B CA 1
ATOM 1520 C C . GLN B 1 91 ? 0.862 24.484 -1.832 1 49.56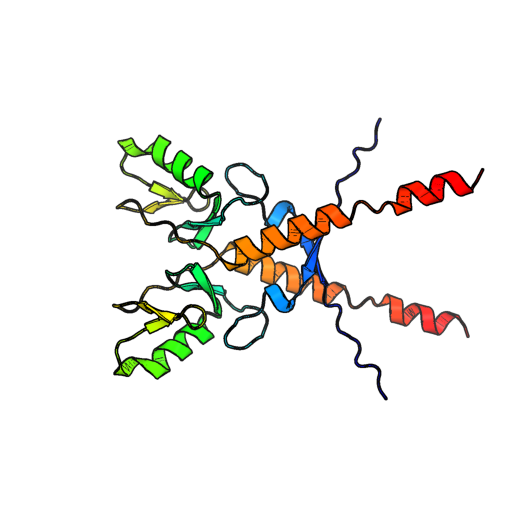 91 GLN B C 1
ATOM 1522 O O . GLN B 1 91 ? 0.701 25.656 -1.484 1 49.56 91 GLN B O 1
ATOM 1527 N N . ALA B 1 92 ? 1.831 23.734 -1.289 1 49.59 92 ALA B N 1
ATOM 1528 C CA . ALA B 1 92 ? 2.664 24.328 -0.247 1 49.59 92 ALA B CA 1
ATOM 1529 C C . ALA B 1 92 ? 3.57 25.422 -0.824 1 49.59 92 ALA B C 1
ATOM 1531 O O . ALA B 1 92 ? 4.273 26.109 -0.081 1 49.59 92 ALA B O 1
ATOM 1532 N N . ALA B 1 93 ? 3.752 25.516 -2.146 1 46.19 93 ALA B N 1
ATOM 1533 C CA . ALA B 1 93 ? 4.578 26.703 -2.344 1 46.19 93 ALA B CA 1
ATOM 1534 C C . ALA B 1 93 ? 3.859 27.969 -1.859 1 46.19 93 ALA B C 1
ATOM 1536 O O . ALA B 1 93 ? 2.832 28.344 -2.418 1 46.19 93 ALA B O 1
ATOM 1537 N N . PRO B 1 94 ? 3.771 28.141 -0.61 1 43.69 94 PRO B N 1
ATOM 1538 C CA . PRO B 1 94 ? 3.084 29.375 -0.209 1 43.69 94 PRO B CA 1
ATOM 1539 C C . PRO B 1 94 ? 3.494 30.578 -1.049 1 43.69 94 PRO B C 1
ATOM 1541 O O . PRO B 1 94 ? 4.688 30.797 -1.291 1 43.69 94 PRO B O 1
ATOM 1544 N N . ALA B 1 95 ? 2.66 31 -1.847 1 42.72 95 ALA B N 1
ATOM 1545 C CA . ALA B 1 95 ? 2.727 32.312 -2.463 1 42.72 95 ALA B CA 1
ATOM 1546 C C . ALA B 1 95 ? 3.158 33.375 -1.448 1 42.72 95 ALA B C 1
ATOM 1548 O O . ALA B 1 95 ? 3.766 34.375 -1.813 1 42.72 95 ALA B O 1
ATOM 1549 N N . ASP B 1 96 ? 2.699 33 -0.192 1 42.19 96 ASP B N 1
ATOM 1550 C CA . ASP B 1 96 ? 2.752 34.125 0.749 1 42.19 96 ASP B CA 1
ATOM 1551 C C . ASP B 1 96 ? 4.191 34.438 1.146 1 42.19 96 ASP B C 1
ATOM 1553 O O . ASP B 1 96 ? 4.445 35.438 1.845 1 42.19 96 ASP B O 1
ATOM 1557 N N . LEU B 1 97 ? 5.09 33.438 0.987 1 39.16 97 LEU B N 1
ATOM 1558 C CA . LEU B 1 97 ? 6.441 33.875 1.335 1 39.16 97 LEU B CA 1
ATOM 1559 C C . LEU B 1 97 ? 6.91 35 0.423 1 39.16 97 LEU B C 1
ATOM 1561 O O . LEU B 1 97 ? 7.828 35.75 0.772 1 39.16 97 LEU B O 1
ATOM 1565 N N . TYR B 1 98 ? 6.34 34.938 -0.782 1 41.47 98 TYR B N 1
ATOM 1566 C CA . TYR B 1 98 ? 6.766 36 -1.679 1 41.47 98 TYR B CA 1
ATOM 1567 C C . TYR B 1 98 ? 6.148 37.344 -1.274 1 41.47 98 TYR B C 1
ATOM 1569 O O . TYR B 1 98 ? 6.734 38.406 -1.507 1 41.47 98 TYR B O 1
ATOM 1577 N N . ALA B 1 99 ? 4.945 37.281 -0.667 1 43 99 ALA B N 1
ATOM 1578 C CA . ALA B 1 99 ? 4.246 38.562 -0.497 1 43 99 ALA B CA 1
ATOM 1579 C C . ALA B 1 99 ? 4.875 39.375 0.621 1 43 99 ALA B C 1
ATOM 1581 O O . ALA B 1 99 ? 4.766 40.594 0.629 1 43 99 ALA B O 1
ATOM 1582 N N . SER B 1 100 ? 5.41 38.656 1.626 1 40.12 100 SER B N 1
ATOM 1583 C CA . SER B 1 100 ? 5.809 39.469 2.77 1 40.12 100 SER B CA 1
ATOM 1584 C C . SER B 1 100 ? 7.133 40.188 2.508 1 40.12 100 SER B C 1
ATOM 1586 O O . SER B 1 100 ? 7.594 40.969 3.334 1 40.12 100 SER B O 1
ATOM 1588 N N . LEU B 1 101 ? 7.883 39.719 1.55 1 44.41 101 LEU B N 1
ATOM 1589 C CA . LEU B 1 101 ? 9.164 40.375 1.392 1 44.41 101 LEU B CA 1
ATOM 1590 C C . LEU B 1 101 ? 8.961 41.812 0.906 1 44.41 101 LEU B C 1
ATOM 1592 O O . LEU B 1 101 ? 9.844 42.656 1.078 1 44.41 101 LEU B O 1
ATOM 1596 N N . PHE B 1 102 ? 7.898 41.938 0.098 1 46.88 102 PHE B N 1
ATOM 1597 C CA . PHE B 1 102 ? 7.883 43.25 -0.572 1 46.88 102 PHE B CA 1
ATOM 1598 C C . PHE B 1 102 ? 7.32 44.312 0.345 1 46.88 102 PHE B C 1
ATOM 1600 O O . PHE B 1 102 ? 7.352 45.5 0.009 1 46.88 102 PHE B O 1
ATOM 1607 N N . ALA B 1 103 ? 6.617 43.938 1.437 1 43.94 103 ALA B N 1
ATOM 1608 C CA . ALA B 1 103 ? 5.902 45.062 2.072 1 43.94 103 ALA B CA 1
ATOM 1609 C C . ALA B 1 103 ? 6.848 45.906 2.904 1 43.94 103 ALA B C 1
ATOM 1611 O O . ALA B 1 103 ? 6.453 46.969 3.416 1 43.94 103 ALA B O 1
ATOM 1612 N N . CYS B 1 104 ? 8.023 45.344 3.244 1 42.25 104 CYS B N 1
ATOM 1613 C CA . CYS B 1 104 ? 8.758 46.156 4.207 1 42.25 104 CYS B CA 1
ATOM 1614 C C . CYS B 1 104 ? 9.484 47.281 3.51 1 42.25 104 CYS B C 1
ATOM 1616 O O . CYS B 1 104 ? 10.117 48.125 4.164 1 42.25 104 CYS B O 1
ATOM 1618 N N . THR B 1 105 ? 9.414 47.5 2.242 1 34.94 105 THR B N 1
ATOM 1619 C CA . THR B 1 105 ? 10.164 48.688 1.858 1 34.94 105 THR B CA 1
ATOM 1620 C C . THR B 1 105 ? 9.359 49.969 2.166 1 34.94 105 THR B C 1
ATOM 1622 O O . THR B 1 105 ? 8.125 49.938 2.094 1 34.94 105 THR B O 1
#

Sequence (210 aa):
MDGGEMEQKAVQLDRETFSCPICLDLLKDPVATPCGHSYCKNCIKDHWDTEEEKGIHSCPQCRKSFTPRPELLKNTMLAVLVEELKKTGLQAAPADLYASLFACTMDGGEMEQKAVQLDRETFSCPICLDLLKDPVATPCGHSYCKNCIKDHWDTEEEKGIHSCPQCRKSFTPRPELLKNTMLAVLVEELKKTGLQAAPADLYASLFACT

Nearest PDB structures (foldseek):
  5fer-assembly1_A  TM=9.027E-01  e=1.270E-08  Homo sapiens
  5eya-assembly1_F  TM=9.539E-01  e=1.358E-07  Homo sapiens
  7l3l-assembly2_D  TM=8.200E-01  e=1.035E-04  Homo sapiens
  5h7r-assembly1_D  TM=7.963E-01  e=1.035E-04  Homo sapiens
  2ecv-assembly1_A  TM=6.742E-01  e=2.036E-04  Homo sapiens